Protein AF-A0A1Y2HYE2-F1 (afdb_monomer_lite)

Foldseek 3Di:
DDDDDDDDDDDDDDDDDDDDDDDPPPPPDPDPDQPPLNVLVVVLVVLVVVLVVLVVVLVVLVVLLVVLVVVLVVCVVVVVVVVNVVSVVVNVVSVVVNVVSVVVSVVSVVVSVVSVVVSVVVVVPPDDPPCPVVVVVVVCVVVPPPPPPDDDPPDDDDPDDDDDDDDDPVVVVVVVVVVVVVVVVD

Structure (mmCIF, N/CA/C/O backbone):
data_AF-A0A1Y2HYE2-F1
#
_entry.id   AF-A0A1Y2HYE2-F1
#
loop_
_atom_site.group_PDB
_atom_site.id
_atom_site.type_symbol
_atom_site.label_atom_id
_atom_site.label_alt_id
_atom_site.label_comp_id
_atom_site.label_asym_id
_atom_site.label_entity_id
_atom_site.label_seq_id
_atom_site.pdbx_PDB_ins_code
_atom_site.Cartn_x
_atom_site.Cartn_y
_atom_site.Cartn_z
_atom_site.occupancy
_atom_site.B_iso_or_equiv
_atom_site.auth_seq_id
_atom_site.auth_comp_id
_atom_site.auth_asym_id
_atom_site.auth_atom_id
_atom_site.pdbx_PDB_model_num
ATOM 1 N N . MET A 1 1 ? -29.352 -49.774 -81.588 1.00 37.50 1 MET A N 1
ATOM 2 C CA . MET A 1 1 ? -28.625 -51.063 -81.533 1.00 37.50 1 MET A CA 1
ATOM 3 C C . MET A 1 1 ? -27.131 -50.775 -81.509 1.00 37.50 1 MET A C 1
ATOM 5 O O . MET A 1 1 ? -26.684 -50.190 -82.477 1.00 37.50 1 MET A O 1
ATOM 9 N N . LYS A 1 2 ? -26.446 -51.189 -80.422 1.00 45.75 2 LYS A N 1
ATOM 10 C CA . LYS A 1 2 ? -25.015 -51.576 -80.276 1.00 45.75 2 LYS A CA 1
ATOM 11 C C . LYS A 1 2 ? -23.976 -50.552 -80.803 1.00 45.75 2 LYS A C 1
ATOM 13 O O . LYS A 1 2 ? -23.985 -50.222 -81.972 1.00 45.75 2 LYS A O 1
ATOM 18 N N . PHE A 1 3 ? -23.061 -50.018 -79.992 1.00 37.72 3 PHE A N 1
ATOM 19 C CA . PHE A 1 3 ? -21.908 -50.749 -79.450 1.00 37.72 3 PHE A CA 1
ATOM 20 C C . PHE A 1 3 ? -21.231 -50.005 -78.269 1.00 37.72 3 PHE A C 1
ATOM 22 O O . PHE A 1 3 ? -21.115 -48.788 -78.312 1.00 37.72 3 PHE A O 1
ATOM 29 N N . CYS A 1 4 ? -20.788 -50.812 -77.285 1.00 43.03 4 CYS A N 1
ATOM 30 C CA . CYS A 1 4 ? -19.732 -50.675 -76.246 1.00 43.03 4 CYS A CA 1
ATOM 31 C C . CYS A 1 4 ? -19.645 -49.389 -75.391 1.00 43.03 4 CYS A C 1
ATOM 33 O O . CYS A 1 4 ? -19.488 -48.307 -75.929 1.00 43.03 4 CYS A O 1
ATOM 35 N N . ASN A 1 5 ? -19.763 -49.373 -74.053 1.00 39.75 5 ASN A N 1
ATOM 36 C CA . ASN A 1 5 ? -19.333 -50.245 -72.931 1.00 39.75 5 ASN A CA 1
ATOM 37 C C . ASN A 1 5 ? -17.821 -50.210 -72.583 1.00 39.75 5 ASN A C 1
ATOM 39 O O . ASN A 1 5 ? -16.993 -50.534 -73.426 1.00 39.75 5 ASN A O 1
ATOM 43 N N . ALA A 1 6 ? -17.576 -49.950 -71.285 1.00 50.06 6 ALA A N 1
ATOM 44 C CA . ALA A 1 6 ? -16.408 -50.200 -70.421 1.00 50.06 6 ALA A CA 1
ATOM 45 C C . ALA A 1 6 ? -15.250 -49.173 -70.481 1.00 50.06 6 ALA A C 1
ATOM 47 O O . ALA A 1 6 ? -14.696 -48.942 -71.542 1.00 50.06 6 ALA A O 1
ATOM 48 N N . LYS A 1 7 ? -14.944 -48.395 -69.423 1.00 44.44 7 LYS A N 1
ATOM 49 C CA . LYS A 1 7 ? -14.428 -48.716 -68.060 1.00 44.44 7 LYS A CA 1
ATOM 50 C C . LYS A 1 7 ? -12.903 -48.889 -68.072 1.00 44.44 7 LYS A C 1
ATOM 52 O O . LYS A 1 7 ? -12.446 -49.769 -68.782 1.00 44.44 7 LYS A O 1
ATOM 57 N N . LEU A 1 8 ? -12.199 -48.074 -67.270 1.00 43.50 8 LEU A N 1
ATOM 58 C CA . LEU A 1 8 ? -10.845 -48.222 -66.669 1.00 43.50 8 LEU A CA 1
ATOM 59 C C . LEU A 1 8 ? -10.328 -46.791 -66.396 1.00 43.50 8 LEU A C 1
ATOM 61 O O . LEU A 1 8 ? -10.115 -46.039 -67.336 1.00 43.50 8 LEU A O 1
ATOM 65 N N . TYR A 1 9 ? -10.398 -46.231 -65.186 1.00 44.03 9 TYR A N 1
ATOM 66 C CA . TYR A 1 9 ? -9.662 -46.561 -63.955 1.00 44.03 9 TYR A CA 1
ATOM 67 C C . TYR A 1 9 ? -8.140 -46.593 -64.151 1.00 44.03 9 TYR A C 1
ATOM 69 O O . TYR A 1 9 ? -7.642 -47.423 -64.901 1.00 44.03 9 TYR A O 1
ATOM 77 N N . GLU A 1 10 ? -7.494 -45.653 -63.453 1.00 47.78 10 GLU A N 1
ATOM 78 C CA . GLU A 1 10 ? -6.124 -45.612 -62.921 1.00 47.78 10 GLU A CA 1
ATOM 79 C C . GLU A 1 10 ? -5.003 -46.321 -63.679 1.00 47.78 10 GLU A C 1
ATOM 81 O O . GLU A 1 10 ? -5.024 -47.537 -63.841 1.00 47.78 10 GLU A O 1
ATOM 86 N N . SER A 1 11 ? -3.936 -45.574 -63.985 1.00 45.81 11 SER A N 1
ATOM 87 C CA . SER A 1 11 ? -2.567 -45.768 -63.451 1.00 45.81 11 SER A CA 1
ATOM 88 C C . SER A 1 11 ? -1.526 -45.080 -64.350 1.00 45.81 11 SER A C 1
ATOM 90 O O . SER A 1 11 ? -1.816 -44.795 -65.508 1.00 45.81 11 SER A O 1
ATOM 92 N N . PHE A 1 12 ? -0.329 -44.847 -63.794 1.00 43.44 12 PHE A N 1
ATOM 93 C CA . PHE A 1 12 ? 0.897 -44.248 -64.362 1.00 43.44 12 PHE A CA 1
ATOM 94 C C . PHE A 1 12 ? 1.253 -42.816 -63.917 1.00 43.44 12 PHE A C 1
ATOM 96 O O . PHE A 1 12 ? 1.276 -41.867 -64.694 1.00 43.44 12 PHE A O 1
ATOM 103 N N . ASP A 1 13 ? 1.534 -42.699 -62.615 1.00 47.91 13 ASP A N 1
ATOM 104 C CA . ASP A 1 13 ? 2.827 -42.291 -62.032 1.00 47.91 13 ASP A CA 1
ATOM 105 C C . ASP A 1 13 ? 3.737 -41.318 -62.805 1.00 47.91 13 ASP A C 1
ATOM 107 O O . ASP A 1 13 ? 4.438 -41.699 -63.742 1.00 47.91 13 ASP A O 1
ATOM 111 N N . ALA A 1 14 ? 3.871 -40.103 -62.262 1.00 48.69 14 ALA A N 1
ATOM 112 C CA . ALA A 1 14 ? 5.086 -39.293 -62.364 1.00 48.69 14 ALA A CA 1
ATOM 113 C C . ALA A 1 14 ? 5.238 -38.394 -61.119 1.00 48.69 14 ALA A C 1
ATOM 115 O O . ALA A 1 14 ? 4.802 -37.246 -61.069 1.00 48.69 14 ALA A O 1
ATOM 116 N N . ILE A 1 15 ? 5.852 -38.978 -60.088 1.00 58.22 15 ILE A N 1
ATOM 117 C CA . ILE A 1 15 ? 6.598 -38.297 -59.018 1.00 58.22 15 ILE A CA 1
ATOM 118 C C . ILE A 1 15 ? 7.788 -37.535 -59.656 1.00 58.22 15 ILE A C 1
ATOM 120 O O . ILE A 1 15 ? 8.153 -37.862 -60.781 1.00 58.22 15 ILE A O 1
ATOM 124 N N . TRP A 1 16 ? 8.397 -36.591 -58.913 1.00 42.78 16 TRP A N 1
ATOM 125 C CA . TRP A 1 16 ? 9.557 -35.697 -59.190 1.00 42.78 16 TRP A CA 1
ATOM 126 C C . TRP A 1 16 ? 9.125 -34.220 -59.343 1.00 42.78 16 TRP A C 1
ATOM 128 O O . TRP A 1 16 ? 8.853 -33.744 -60.435 1.00 42.78 16 TRP A O 1
ATOM 138 N N . ILE A 1 17 ? 8.810 -33.493 -58.263 1.00 61.66 17 ILE A N 1
ATOM 139 C CA . ILE A 1 17 ? 9.736 -32.796 -57.337 1.00 61.66 17 ILE A CA 1
ATOM 140 C C . ILE A 1 17 ? 10.659 -31.792 -58.051 1.00 61.66 17 ILE A C 1
ATOM 142 O O . ILE A 1 17 ? 11.611 -32.190 -58.715 1.00 61.66 17 ILE A O 1
ATOM 146 N N . THR A 1 18 ? 10.378 -30.495 -57.852 1.00 52.22 18 THR A N 1
ATOM 147 C CA . THR A 1 18 ? 11.260 -29.366 -57.436 1.00 52.22 18 THR A CA 1
ATOM 148 C C . THR A 1 18 ? 10.584 -28.015 -57.822 1.00 52.22 18 THR A C 1
ATOM 150 O O . THR A 1 18 ? 9.539 -28.035 -58.467 1.00 52.22 18 THR A O 1
ATOM 153 N N . PRO A 1 19 ? 11.056 -26.833 -57.374 1.00 53.03 19 PRO A N 1
ATOM 154 C CA . PRO A 1 19 ? 10.828 -26.292 -56.032 1.00 53.03 19 PRO A CA 1
ATOM 155 C C . PRO A 1 19 ? 10.453 -24.780 -56.060 1.00 53.03 19 PRO A C 1
ATOM 157 O O . PRO A 1 19 ? 10.515 -24.126 -57.092 1.00 53.03 19 PRO A O 1
ATOM 160 N N . LEU A 1 20 ? 10.217 -24.200 -54.878 1.00 45.44 20 LEU A N 1
ATOM 161 C CA . LEU A 1 20 ? 10.545 -22.798 -54.552 1.00 45.44 20 LEU A CA 1
ATOM 162 C C . LEU A 1 20 ? 9.591 -21.659 -55.002 1.00 45.44 20 LEU A C 1
ATOM 164 O O . LEU A 1 20 ? 9.058 -21.631 -56.103 1.00 45.44 20 LEU A O 1
ATOM 168 N N . ILE A 1 21 ? 9.549 -20.640 -54.125 1.00 53.16 21 ILE A N 1
ATOM 169 C CA . ILE A 1 21 ? 9.005 -19.269 -54.249 1.00 53.16 21 ILE A CA 1
ATOM 170 C C . ILE A 1 21 ? 7.568 -19.136 -53.699 1.00 53.16 21 ILE A C 1
ATOM 172 O O . ILE A 1 21 ? 6.579 -19.147 -54.418 1.00 53.16 21 ILE A O 1
ATOM 176 N N . ILE A 1 22 ? 7.386 -19.192 -52.374 1.00 51.25 22 ILE A N 1
ATOM 177 C CA . ILE A 1 22 ? 7.490 -18.048 -51.438 1.00 51.25 22 ILE A CA 1
ATOM 178 C C . ILE A 1 22 ? 6.596 -16.874 -51.874 1.00 51.25 22 ILE A C 1
ATOM 180 O O . ILE A 1 22 ? 7.047 -15.928 -52.509 1.00 51.25 22 ILE A O 1
ATOM 184 N N . SER A 1 23 ? 5.330 -16.899 -51.454 1.00 44.56 23 SER A N 1
ATOM 185 C CA . SER A 1 23 ? 4.514 -15.688 -51.321 1.00 44.56 23 SER A CA 1
ATOM 186 C C . SER A 1 23 ? 3.930 -15.640 -49.908 1.00 44.56 23 SER A C 1
ATOM 188 O O . SER A 1 23 ? 2.749 -15.857 -49.670 1.00 44.56 23 SER A O 1
ATOM 190 N N . SER A 1 24 ? 4.821 -15.430 -48.937 1.00 47.59 24 SER A N 1
ATOM 191 C CA . SER A 1 24 ? 4.484 -15.129 -47.543 1.00 47.59 24 SER A CA 1
ATOM 192 C C . SER A 1 24 ? 5.015 -13.735 -47.208 1.00 47.59 24 SER A C 1
ATOM 194 O O . SER A 1 24 ? 5.919 -13.573 -46.395 1.00 47.59 24 SER A O 1
ATOM 196 N N . ALA A 1 25 ? 4.473 -12.712 -47.869 1.00 51.09 25 ALA A N 1
ATOM 197 C CA . ALA A 1 25 ? 4.807 -11.314 -47.585 1.00 51.09 25 ALA A CA 1
ATOM 198 C C . ALA A 1 25 ? 4.007 -10.722 -46.402 1.00 51.09 25 ALA A C 1
ATOM 200 O O . ALA A 1 25 ? 4.275 -9.604 -45.985 1.00 51.09 25 ALA A O 1
ATOM 201 N N . ALA A 1 26 ? 3.053 -11.463 -45.820 1.00 47.62 26 ALA A N 1
ATOM 202 C CA . ALA A 1 26 ? 2.238 -10.998 -44.688 1.00 47.62 26 ALA A CA 1
ATOM 203 C C . ALA A 1 26 ? 2.765 -11.428 -43.301 1.00 47.62 26 ALA A C 1
ATOM 205 O O . ALA A 1 26 ? 2.148 -11.115 -42.288 1.00 47.62 26 ALA A O 1
ATOM 206 N N . ALA A 1 27 ? 3.902 -12.130 -43.239 1.00 49.53 27 ALA A N 1
ATOM 207 C CA . ALA A 1 27 ? 4.509 -12.600 -41.988 1.00 49.53 27 ALA A CA 1
ATOM 208 C C . ALA A 1 27 ? 5.816 -11.869 -41.629 1.00 49.53 27 ALA A C 1
ATOM 210 O O . ALA A 1 27 ? 6.573 -12.334 -40.784 1.00 49.53 27 ALA A O 1
ATOM 211 N N . MET A 1 28 ? 6.090 -10.721 -42.254 1.00 50.44 28 MET A N 1
ATOM 212 C CA . MET A 1 28 ? 7.256 -9.888 -41.948 1.00 50.44 28 MET A CA 1
ATOM 213 C C . MET A 1 28 ? 6.818 -8.561 -41.321 1.00 50.44 28 MET A C 1
ATOM 215 O O . MET A 1 28 ? 6.994 -7.519 -41.936 1.00 50.44 28 MET A O 1
ATOM 219 N N . ASN A 1 29 ? 6.204 -8.601 -40.127 1.00 56.50 29 ASN A N 1
ATOM 220 C CA . ASN A 1 29 ? 6.311 -7.487 -39.163 1.00 56.50 29 ASN A CA 1
ATOM 221 C C . ASN A 1 29 ? 5.858 -7.783 -37.711 1.00 56.50 29 ASN A C 1
ATOM 223 O O . ASN A 1 29 ? 5.470 -6.867 -36.994 1.00 56.50 29 ASN A O 1
ATOM 227 N N . ILE A 1 30 ? 5.890 -9.038 -37.245 1.00 51.44 30 ILE A N 1
ATOM 228 C CA . ILE A 1 30 ? 5.462 -9.405 -35.870 1.00 51.44 30 ILE A CA 1
ATOM 229 C C . ILE A 1 30 ? 6.661 -9.704 -34.944 1.00 51.44 30 ILE A C 1
ATOM 231 O O . ILE A 1 30 ? 6.497 -9.950 -33.755 1.00 51.44 30 ILE A O 1
ATOM 235 N N . PHE A 1 31 ? 7.892 -9.625 -35.456 1.00 57.88 31 PHE A N 1
ATOM 236 C CA . PHE A 1 31 ? 9.109 -9.943 -34.704 1.00 57.88 31 PHE A CA 1
ATOM 237 C C . PHE A 1 31 ? 10.088 -8.761 -34.678 1.00 57.88 31 PHE A C 1
ATOM 239 O O . PHE A 1 31 ? 11.229 -8.862 -35.111 1.00 57.88 31 PHE A O 1
ATOM 246 N N . ARG A 1 32 ? 9.640 -7.611 -34.167 1.00 55.34 32 ARG A N 1
ATOM 247 C CA . ARG A 1 32 ? 10.557 -6.706 -33.463 1.00 55.34 32 ARG A CA 1
ATOM 248 C C . ARG A 1 32 ? 10.507 -7.133 -32.002 1.00 55.34 32 ARG A C 1
ATOM 250 O O . ARG A 1 32 ? 9.478 -6.960 -31.358 1.00 55.34 32 ARG A O 1
ATOM 257 N N . LYS A 1 33 ? 11.569 -7.773 -31.507 1.00 56.47 33 LYS A N 1
ATOM 258 C CA . LYS A 1 33 ? 11.749 -7.999 -30.065 1.00 56.47 33 LYS A CA 1
ATOM 259 C C . LYS A 1 33 ? 11.706 -6.612 -29.411 1.00 56.47 33 LYS A C 1
ATOM 261 O O . LYS A 1 33 ? 12.374 -5.716 -29.925 1.00 56.47 33 LYS A O 1
ATOM 266 N N . GLU A 1 34 ? 10.889 -6.419 -28.368 1.00 56.22 34 GLU A N 1
ATOM 267 C CA . GLU A 1 34 ? 10.908 -5.170 -27.587 1.00 56.22 34 GLU A CA 1
ATOM 268 C C . GLU A 1 34 ? 12.378 -4.874 -27.265 1.00 56.22 34 GLU A C 1
ATOM 270 O O . GLU A 1 34 ? 13.081 -5.736 -26.728 1.00 56.22 34 GLU A O 1
ATOM 275 N N . SER A 1 35 ? 12.872 -3.712 -27.698 1.00 72.19 35 SER A N 1
ATOM 276 C CA . SER A 1 35 ? 14.275 -3.368 -27.468 1.00 72.19 35 SER A CA 1
ATOM 277 C C . SER A 1 35 ? 14.533 -3.332 -25.955 1.00 72.19 35 SER A C 1
ATOM 279 O O . SER A 1 35 ? 13.626 -2.967 -25.201 1.00 72.19 35 SER A O 1
ATOM 281 N N . PRO A 1 36 ? 15.743 -3.658 -25.471 1.00 72.50 36 PRO A N 1
ATOM 282 C CA . PRO A 1 36 ? 16.069 -3.532 -24.048 1.00 72.50 36 PRO A CA 1
ATOM 283 C C . PRO A 1 36 ? 15.753 -2.133 -23.484 1.00 72.50 36 PRO A C 1
ATOM 285 O O . PRO A 1 36 ? 15.319 -1.984 -22.348 1.00 72.50 36 PRO A O 1
ATOM 288 N N . LYS A 1 37 ? 15.866 -1.092 -24.315 1.00 71.88 37 LYS A N 1
ATOM 289 C CA . LYS A 1 37 ? 15.494 0.287 -23.963 1.00 71.88 37 LYS A CA 1
ATOM 290 C C . LYS A 1 37 ? 13.972 0.467 -23.814 1.00 71.88 37 LYS A C 1
ATOM 292 O O . LYS A 1 37 ? 13.494 1.242 -22.985 1.00 71.88 37 LYS A O 1
ATOM 297 N N . GLU A 1 38 ? 13.177 -0.256 -24.595 1.00 80.81 38 GLU A N 1
ATOM 298 C CA . GLU A 1 38 ? 11.715 -0.220 -24.540 1.00 80.81 38 GLU A CA 1
ATOM 299 C C . GLU A 1 38 ? 11.151 -1.004 -23.348 1.00 80.81 38 GLU A C 1
ATOM 301 O O . GLU A 1 38 ? 10.168 -0.560 -22.747 1.00 80.81 38 GLU A O 1
ATOM 306 N N . THR A 1 39 ? 11.794 -2.107 -22.945 1.00 80.88 39 THR A N 1
ATOM 307 C CA . THR A 1 39 ? 11.415 -2.858 -21.737 1.00 80.88 39 THR A CA 1
ATOM 308 C C . THR A 1 39 ? 11.647 -2.029 -20.477 1.00 80.88 39 THR A C 1
ATOM 310 O O . THR A 1 39 ? 10.756 -1.969 -19.630 1.00 80.88 39 THR A O 1
ATOM 313 N N . ILE A 1 40 ? 12.761 -1.298 -20.397 1.00 80.69 40 ILE A N 1
ATOM 314 C CA . ILE A 1 40 ? 13.060 -0.396 -19.278 1.00 80.69 40 ILE A CA 1
ATOM 315 C C . ILE A 1 40 ? 12.039 0.756 -19.212 1.00 80.69 40 ILE A C 1
ATOM 317 O O . ILE A 1 40 ? 11.438 1.009 -18.169 1.00 80.69 40 ILE A O 1
ATOM 321 N N . ARG A 1 41 ? 11.704 1.390 -20.345 1.00 84.69 41 ARG A N 1
ATOM 322 C CA . ARG A 1 41 ? 10.641 2.420 -20.395 1.00 84.69 41 ARG A CA 1
ATOM 323 C C . ARG A 1 41 ? 9.251 1.870 -20.054 1.00 84.69 41 ARG A C 1
ATOM 325 O O . ARG A 1 41 ? 8.395 2.581 -19.522 1.00 84.69 41 ARG A O 1
ATOM 332 N N . LYS A 1 42 ? 8.975 0.603 -20.375 1.00 87.56 42 LYS A N 1
ATOM 333 C CA . LYS A 1 42 ? 7.739 -0.094 -19.982 1.00 87.56 42 LYS A CA 1
ATOM 334 C C . LYS A 1 42 ? 7.720 -0.384 -18.480 1.00 87.56 42 LYS A C 1
ATOM 336 O O . LYS A 1 42 ? 6.677 -0.190 -17.855 1.00 87.56 42 LYS A O 1
ATOM 341 N N . GLN A 1 43 ? 8.857 -0.756 -17.895 1.00 84.44 43 GLN A N 1
ATOM 342 C CA . GLN A 1 43 ? 9.019 -0.926 -16.450 1.00 84.44 43 GLN A CA 1
ATOM 343 C C . GLN A 1 43 ? 8.815 0.399 -15.710 1.00 84.44 43 GLN A C 1
ATOM 345 O O . GLN A 1 43 ? 7.999 0.434 -14.798 1.00 84.44 43 GLN A O 1
ATOM 350 N N . GLN A 1 44 ? 9.399 1.506 -16.176 1.00 87.69 44 GLN A N 1
ATOM 351 C CA . GLN A 1 44 ? 9.192 2.841 -15.597 1.00 87.69 44 GLN A CA 1
ATOM 352 C C . GLN A 1 44 ? 7.710 3.261 -15.609 1.00 87.69 44 GLN A C 1
ATOM 354 O O . GLN A 1 44 ? 7.166 3.721 -14.607 1.00 87.69 44 GLN A O 1
ATOM 359 N N . ARG A 1 45 ? 7.002 3.044 -16.727 1.00 90.75 45 ARG A N 1
ATOM 360 C CA . ARG A 1 45 ? 5.548 3.290 -16.803 1.00 90.75 45 ARG A CA 1
ATOM 361 C C . ARG A 1 45 ? 4.753 2.420 -15.833 1.00 90.75 45 ARG A C 1
ATOM 363 O O . ARG A 1 45 ? 3.755 2.882 -15.283 1.00 90.75 45 ARG A O 1
ATOM 370 N N . THR A 1 46 ? 5.188 1.177 -15.640 1.00 90.94 46 THR A N 1
ATOM 371 C CA . THR A 1 46 ? 4.560 0.246 -14.697 1.00 90.94 46 THR A CA 1
ATOM 372 C C . THR A 1 46 ? 4.811 0.689 -13.257 1.00 90.94 46 THR A C 1
ATOM 374 O O . THR A 1 46 ? 3.861 0.718 -12.484 1.00 90.94 46 THR A O 1
ATOM 377 N N . LEU A 1 47 ? 6.029 1.129 -12.920 1.00 89.06 47 LEU A N 1
ATOM 378 C CA . LEU A 1 47 ? 6.379 1.656 -11.597 1.00 89.06 47 LEU A CA 1
ATOM 379 C C . LEU A 1 47 ? 5.562 2.906 -11.253 1.00 89.06 47 LEU A C 1
ATOM 381 O O . LEU A 1 47 ? 4.902 2.914 -10.223 1.00 89.06 47 LEU A O 1
ATOM 385 N N . ARG A 1 48 ? 5.462 3.883 -12.162 1.00 90.31 48 ARG A N 1
ATOM 386 C CA . ARG A 1 48 ? 4.616 5.083 -11.977 1.00 90.31 48 ARG A CA 1
ATOM 387 C C . ARG A 1 48 ? 3.117 4.792 -11.920 1.00 90.31 48 ARG A C 1
ATOM 389 O O . ARG A 1 48 ? 2.320 5.586 -11.420 1.00 90.31 48 ARG A O 1
ATOM 396 N N . SER A 1 49 ? 2.666 3.704 -12.546 1.00 93.81 49 SER A N 1
ATOM 397 C CA . SER A 1 49 ? 1.283 3.251 -12.366 1.00 93.81 49 SER A CA 1
ATOM 398 C C . SER A 1 49 ? 1.104 2.656 -10.977 1.00 93.81 49 SER A C 1
ATOM 400 O O . SER A 1 49 ? 0.179 3.056 -10.280 1.00 93.81 49 SER A O 1
ATOM 402 N N . ALA A 1 50 ? 2.011 1.762 -10.582 1.00 91.44 50 ALA A N 1
ATOM 403 C CA . ALA A 1 50 ? 1.992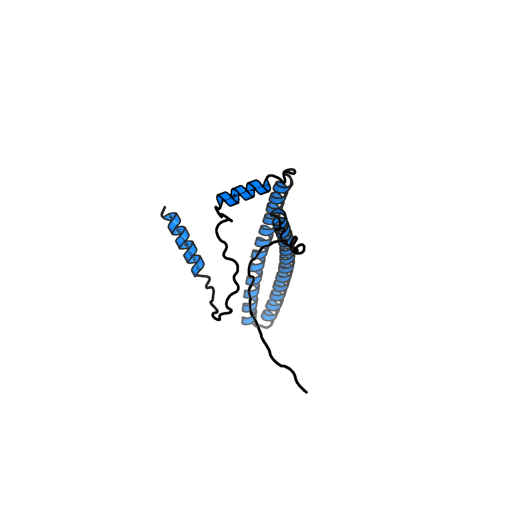 1.095 -9.292 1.00 91.44 50 ALA A CA 1
ATOM 404 C C . ALA A 1 50 ? 2.086 2.095 -8.132 1.00 91.44 50 ALA A C 1
ATOM 406 O O . ALA A 1 50 ? 1.311 1.973 -7.198 1.00 91.44 50 ALA A O 1
ATOM 407 N N . GLU A 1 51 ? 2.927 3.125 -8.220 1.00 90.94 51 GLU A N 1
ATOM 408 C CA . GLU A 1 51 ? 3.014 4.214 -7.235 1.00 90.94 51 GLU A CA 1
ATOM 409 C C . GLU A 1 51 ? 1.657 4.907 -7.024 1.00 90.94 51 GLU A C 1
ATOM 411 O O . GLU A 1 51 ? 1.169 5.024 -5.905 1.00 90.94 51 GLU A O 1
ATOM 416 N N . ARG A 1 52 ? 0.954 5.262 -8.107 1.00 93.94 52 ARG A N 1
ATOM 417 C CA . ARG A 1 52 ? -0.390 5.859 -8.005 1.00 93.94 52 ARG A CA 1
ATOM 418 C C . ARG A 1 52 ? -1.431 4.898 -7.445 1.00 93.94 52 ARG A C 1
ATOM 420 O O . ARG A 1 52 ? -2.432 5.342 -6.880 1.00 93.94 52 ARG A O 1
ATOM 427 N N . ASP A 1 53 ? -1.253 3.602 -7.662 1.00 94.38 53 ASP A N 1
ATOM 428 C CA . ASP A 1 53 ? -2.107 2.586 -7.060 1.00 94.38 53 ASP A CA 1
ATOM 429 C C . ASP A 1 53 ? -1.798 2.458 -5.554 1.00 94.38 53 ASP A C 1
ATOM 431 O O . ASP A 1 53 ? -2.736 2.438 -4.757 1.00 94.38 53 ASP A O 1
ATOM 435 N N . LEU A 1 54 ? -0.524 2.540 -5.147 1.00 92.44 54 LEU A N 1
ATOM 436 C CA . LEU A 1 54 ? -0.113 2.618 -3.740 1.00 92.44 54 LEU A CA 1
ATOM 437 C C . LEU A 1 54 ? -0.677 3.858 -3.034 1.00 92.44 54 LEU A C 1
ATOM 439 O O . LEU A 1 54 ? -1.199 3.737 -1.926 1.00 92.44 54 LEU A O 1
ATOM 443 N N . ASP A 1 55 ? -0.670 5.026 -3.680 1.00 92.50 55 ASP A N 1
ATOM 444 C CA . ASP A 1 55 ? -1.284 6.246 -3.139 1.00 92.50 55 ASP A CA 1
ATOM 445 C C . ASP A 1 55 ? -2.780 6.054 -2.855 1.00 92.50 55 ASP A C 1
ATOM 447 O O . ASP A 1 55 ? -3.310 6.462 -1.813 1.00 92.50 55 ASP A O 1
ATOM 451 N N . ARG A 1 56 ? -3.498 5.409 -3.785 1.00 95.62 56 ARG A N 1
ATOM 452 C CA . ARG A 1 56 ? -4.926 5.107 -3.611 1.00 95.62 56 ARG A CA 1
ATOM 453 C C . ARG A 1 56 ? -5.140 4.125 -2.470 1.00 95.62 56 ARG A C 1
ATOM 455 O O . ARG A 1 56 ? -6.107 4.291 -1.722 1.00 95.62 56 ARG A O 1
ATOM 462 N N . ASP A 1 57 ? -4.285 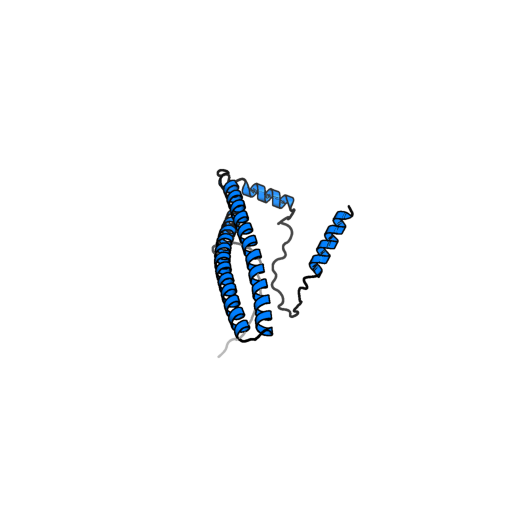3.120 -2.348 1.00 95.06 57 ASP A N 1
ATOM 463 C CA . ASP A 1 57 ? -4.377 2.102 -1.306 1.00 95.06 57 ASP A CA 1
ATOM 464 C C . ASP A 1 57 ? -4.060 2.684 0.076 1.00 95.06 57 ASP A C 1
ATOM 466 O O . ASP A 1 57 ? -4.803 2.425 1.024 1.00 95.06 57 ASP A O 1
ATOM 470 N N . SER A 1 58 ? -3.078 3.584 0.188 1.00 94.00 58 SER A N 1
ATOM 471 C CA . SER A 1 58 ? -2.795 4.341 1.416 1.00 94.00 58 SER A CA 1
ATOM 472 C C . SER A 1 58 ? -4.021 5.137 1.879 1.00 94.00 58 SER A C 1
ATOM 474 O O . SER A 1 58 ? -4.463 5.027 3.028 1.00 94.00 58 SER A O 1
ATOM 476 N N . VAL A 1 59 ? -4.679 5.858 0.963 1.00 95.69 59 VAL A N 1
ATOM 477 C CA . VAL A 1 59 ? -5.920 6.588 1.274 1.00 95.69 59 VAL A CA 1
ATOM 478 C C . VAL A 1 59 ? -7.058 5.639 1.674 1.00 95.69 59 VAL A C 1
ATOM 480 O O . VAL A 1 59 ? -7.867 5.973 2.548 1.00 95.69 59 VAL A O 1
ATOM 483 N N . GLN A 1 60 ? -7.157 4.459 1.058 1.00 95.81 60 GLN A N 1
ATOM 484 C CA . GLN A 1 60 ? -8.155 3.452 1.425 1.00 95.81 60 GLN A CA 1
ATOM 485 C C . GLN A 1 60 ? -7.903 2.882 2.825 1.00 95.81 60 GLN A C 1
ATOM 487 O O . GLN A 1 60 ? -8.845 2.815 3.619 1.00 95.81 60 GLN A O 1
ATOM 492 N N . LEU A 1 61 ? -6.658 2.541 3.160 1.00 95.62 61 LEU A N 1
ATOM 493 C CA . LEU A 1 61 ? -6.274 2.036 4.479 1.00 95.62 61 LEU A CA 1
ATOM 494 C C . LEU A 1 61 ? -6.531 3.075 5.571 1.00 95.62 61 LEU A C 1
ATOM 496 O O . LEU A 1 61 ? -7.145 2.748 6.583 1.00 95.62 61 LEU A O 1
ATOM 500 N N . GLN A 1 62 ? -6.215 4.350 5.329 1.00 94.69 62 GLN A N 1
ATOM 501 C CA . GLN A 1 62 ? -6.538 5.439 6.259 1.00 94.69 62 GLN A CA 1
ATOM 502 C C . GLN A 1 62 ? -8.047 5.577 6.518 1.00 94.69 62 GLN A C 1
ATOM 504 O O . GLN A 1 62 ? -8.481 5.915 7.624 1.00 94.69 62 GLN A O 1
ATOM 509 N N . ARG A 1 63 ? -8.889 5.343 5.503 1.00 96.38 63 ARG A N 1
ATOM 510 C CA . ARG A 1 63 ? -10.352 5.344 5.675 1.00 96.38 63 ARG A CA 1
ATOM 511 C C . ARG A 1 63 ? -10.813 4.142 6.493 1.00 96.38 63 ARG A C 1
ATOM 513 O O . ARG A 1 63 ? -11.675 4.309 7.354 1.00 96.38 63 ARG A O 1
ATOM 520 N N . GLN A 1 64 ? -10.247 2.962 6.242 1.00 95.06 64 GLN A N 1
ATOM 521 C CA . GLN A 1 64 ? -10.540 1.751 7.012 1.00 95.06 64 GLN A CA 1
ATOM 522 C C . GLN A 1 64 ? -10.115 1.900 8.474 1.00 95.06 64 GLN A C 1
ATOM 524 O O . GLN A 1 64 ? -10.893 1.559 9.359 1.00 95.06 64 GLN A O 1
ATOM 529 N N . GLU A 1 65 ? -8.943 2.479 8.736 1.00 94.88 65 GLU A N 1
ATOM 530 C CA . GLU A 1 65 ? -8.456 2.776 10.084 1.00 94.88 65 GLU A CA 1
ATOM 531 C C . GLU A 1 65 ? -9.452 3.667 10.840 1.00 94.88 65 GLU A C 1
ATOM 533 O O . GLU A 1 65 ? -9.951 3.295 11.905 1.00 94.88 65 GLU A O 1
ATOM 538 N N . LYS A 1 66 ? -9.848 4.797 10.237 1.00 96.44 66 LYS A N 1
ATOM 539 C CA . LYS A 1 66 ? -10.847 5.714 10.814 1.00 96.44 66 LYS A CA 1
ATOM 540 C C . LYS A 1 66 ? -12.199 5.038 11.038 1.00 96.44 66 LYS A C 1
ATOM 542 O O . LYS A 1 66 ? -12.856 5.291 12.047 1.00 96.44 66 LYS A O 1
ATOM 547 N N . GLN A 1 67 ? -12.630 4.182 10.115 1.00 95.88 67 GLN A N 1
ATOM 548 C CA . GLN A 1 67 ? -13.879 3.438 10.252 1.00 95.88 67 GLN A CA 1
ATOM 549 C C . GLN A 1 67 ? -13.810 2.447 11.423 1.00 95.88 67 GLN A C 1
ATOM 551 O O . GLN A 1 67 ? -14.712 2.428 12.264 1.00 95.88 67 GLN A O 1
ATOM 556 N N . LEU A 1 68 ? -12.719 1.685 11.527 1.00 96.56 68 LEU A N 1
ATOM 557 C CA . LEU A 1 68 ? -12.477 0.748 12.622 1.00 96.56 68 LEU A CA 1
ATOM 558 C C . LEU A 1 68 ? -12.424 1.468 13.969 1.00 96.56 68 LEU A C 1
ATOM 560 O O . LEU A 1 68 ? -13.030 0.994 14.928 1.00 96.56 68 LEU A O 1
ATOM 564 N N . GLU A 1 69 ? -11.795 2.642 14.056 1.00 95.44 69 GLU A N 1
ATOM 565 C CA . GLU A 1 69 ? -11.827 3.447 15.279 1.00 95.44 69 GLU A CA 1
ATOM 566 C C . GLU A 1 69 ? -13.253 3.811 15.709 1.00 95.44 69 GLU A C 1
ATOM 568 O O . GLU A 1 69 ? -13.594 3.728 16.895 1.00 95.44 69 GLU A O 1
ATOM 573 N N . LEU A 1 70 ? -14.089 4.254 14.764 1.00 96.69 70 LEU A N 1
ATOM 574 C CA . LEU A 1 70 ? -15.478 4.610 15.048 1.00 96.69 70 LEU A CA 1
ATOM 575 C C . LEU A 1 70 ? -16.268 3.390 15.517 1.00 96.69 70 LEU A C 1
ATOM 577 O O . LEU A 1 70 ? -17.044 3.493 16.469 1.00 96.69 70 LEU A O 1
ATOM 581 N N . ASP A 1 71 ? -16.059 2.240 14.890 1.00 95.56 71 ASP A N 1
ATOM 582 C CA . ASP A 1 71 ? -16.782 1.015 15.213 1.00 95.56 71 ASP A CA 1
ATOM 583 C C . ASP A 1 71 ? -16.313 0.401 16.542 1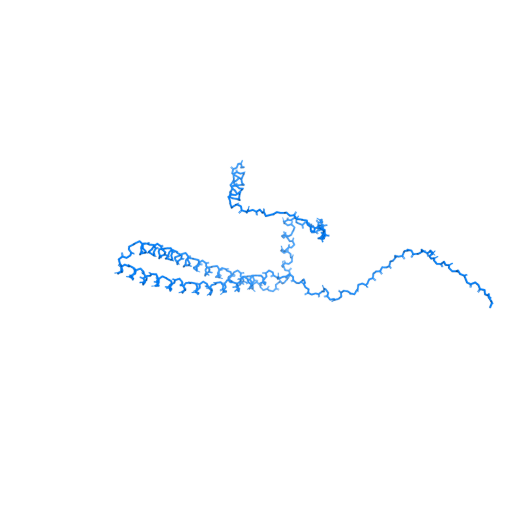.00 95.56 71 ASP A C 1
ATOM 585 O O . ASP A 1 71 ? -17.152 -0.036 17.332 1.00 95.56 71 ASP A O 1
ATOM 589 N N . ILE A 1 72 ? -15.024 0.506 16.888 1.00 96.62 72 ILE A N 1
ATOM 590 C CA . ILE A 1 72 ? -14.509 0.189 18.232 1.00 96.62 72 ILE A CA 1
ATOM 591 C C . ILE A 1 72 ? -15.164 1.097 19.277 1.00 96.62 72 ILE A C 1
ATOM 593 O O . ILE A 1 72 ? -15.658 0.607 20.295 1.00 96.62 72 ILE A O 1
ATOM 597 N N . LYS A 1 73 ? -15.228 2.414 19.028 1.00 95.75 73 LYS A N 1
ATOM 598 C CA . LYS A 1 73 ? -15.869 3.378 19.941 1.00 95.75 73 LYS A CA 1
ATOM 599 C C . LYS A 1 73 ? -17.360 3.063 20.134 1.00 95.75 73 LYS A C 1
ATOM 601 O O . LYS A 1 73 ? -17.861 3.182 21.253 1.00 95.75 73 LYS A O 1
ATOM 606 N N . LYS A 1 74 ? -18.077 2.644 19.085 1.00 96.38 74 LYS A N 1
ATOM 607 C CA . LYS A 1 74 ? -19.489 2.221 19.171 1.00 96.38 74 LYS A CA 1
ATOM 608 C C . LYS A 1 74 ? -19.649 0.907 19.942 1.00 96.38 74 LYS A C 1
ATOM 610 O O . LYS A 1 74 ? -20.462 0.854 20.863 1.00 96.38 74 LYS A O 1
ATOM 615 N N . ALA A 1 75 ? -18.863 -0.120 19.618 1.00 95.19 75 ALA A N 1
ATOM 616 C CA . ALA A 1 75 ? -18.914 -1.427 20.278 1.00 95.19 75 ALA A CA 1
ATOM 617 C C . ALA A 1 75 ? -18.554 -1.331 21.771 1.00 95.19 75 ALA A C 1
ATOM 619 O O . ALA A 1 75 ? -19.204 -1.958 22.610 1.00 95.19 75 ALA A O 1
ATOM 620 N N . ALA A 1 76 ? -17.581 -0.480 22.117 1.00 94.69 76 ALA A N 1
ATOM 621 C CA . ALA A 1 76 ? -17.215 -0.189 23.499 1.00 94.69 76 ALA A CA 1
ATOM 622 C C . ALA A 1 76 ? -18.366 0.477 24.271 1.00 94.69 76 ALA A C 1
ATOM 624 O O . ALA A 1 76 ? -18.689 0.043 25.375 1.00 94.69 76 ALA A O 1
ATOM 625 N N . LYS A 1 77 ? -19.037 1.477 23.679 1.00 95.38 77 LYS A N 1
ATOM 626 C CA . LYS A 1 77 ? -20.220 2.122 24.283 1.00 95.38 77 LYS A CA 1
ATOM 627 C C . LYS A 1 77 ? -21.397 1.157 24.455 1.00 95.38 77 LYS A C 1
ATOM 629 O O . LYS A 1 77 ? -22.145 1.288 25.415 1.00 95.38 77 LYS A O 1
ATOM 634 N N . ALA A 1 78 ? -21.546 0.187 23.554 1.00 95.06 78 ALA A N 1
ATOM 635 C CA . ALA A 1 78 ? -22.566 -0.858 23.638 1.00 95.06 78 ALA A CA 1
ATOM 636 C C . ALA A 1 78 ? -22.223 -1.986 24.635 1.00 95.06 78 ALA A C 1
ATOM 638 O O . ALA A 1 78 ? -23.009 -2.919 24.783 1.00 95.06 78 ALA A O 1
ATOM 639 N N . GLY A 1 79 ? -21.056 -1.945 25.295 1.00 93.06 79 GLY A N 1
ATOM 640 C CA . GLY A 1 79 ? -20.622 -2.979 26.241 1.00 93.06 79 GLY A CA 1
ATOM 641 C C . GLY A 1 79 ? -20.204 -4.303 25.589 1.00 93.06 79 GLY A C 1
ATOM 642 O O . GLY A 1 79 ? -20.004 -5.298 26.284 1.00 93.06 79 GLY A O 1
ATOM 643 N N . GLN A 1 80 ? -20.038 -4.338 24.263 1.00 94.94 80 GLN A N 1
ATOM 644 C CA . GLN A 1 80 ? -19.662 -5.537 23.510 1.00 94.94 80 GLN A CA 1
ATOM 645 C C . GLN A 1 80 ? -18.139 -5.723 23.514 1.00 94.94 80 GLN A C 1
ATOM 647 O O . GLN A 1 80 ? -17.444 -5.489 22.524 1.00 94.94 80 GLN A O 1
ATOM 652 N N . THR A 1 81 ? -17.599 -6.149 24.657 1.00 92.00 81 THR A N 1
ATOM 653 C CA . THR A 1 81 ? -16.148 -6.256 24.898 1.00 92.00 81 THR A CA 1
ATOM 654 C C . THR A 1 81 ? -15.444 -7.255 23.973 1.00 92.00 81 THR A C 1
ATOM 656 O O . THR A 1 81 ? -14.330 -6.993 23.519 1.00 92.00 81 THR A O 1
ATOM 659 N N . ALA A 1 82 ? -16.094 -8.374 23.638 1.00 94.62 82 ALA A N 1
ATOM 660 C CA . ALA A 1 82 ? -15.547 -9.370 22.716 1.00 94.62 82 ALA A CA 1
ATOM 661 C C . ALA A 1 82 ? -15.405 -8.818 21.286 1.00 94.62 82 ALA A C 1
ATOM 663 O O . ALA A 1 82 ? -14.358 -8.988 20.659 1.00 94.62 82 ALA A O 1
ATOM 664 N N . GLN A 1 83 ? -16.425 -8.103 20.797 1.00 94.00 83 GLN A N 1
ATOM 665 C CA . GLN A 1 83 ? -16.411 -7.490 19.468 1.00 94.00 83 GLN A CA 1
ATOM 666 C C . GLN A 1 83 ? -15.385 -6.353 19.393 1.00 94.00 83 GLN A C 1
ATOM 668 O O . GLN A 1 83 ? -14.583 -6.312 18.462 1.00 94.00 83 GLN A O 1
ATOM 673 N N . ALA A 1 84 ? -15.338 -5.482 20.406 1.00 94.38 84 ALA A N 1
ATOM 674 C CA . ALA A 1 84 ? -14.355 -4.402 20.478 1.00 94.38 84 ALA A CA 1
ATOM 675 C C . ALA A 1 84 ? -12.910 -4.935 20.450 1.00 94.38 84 ALA A C 1
ATOM 677 O O . ALA A 1 84 ? -12.057 -4.374 19.767 1.00 94.38 84 ALA A O 1
ATOM 678 N N . LYS A 1 85 ? -12.639 -6.061 21.127 1.00 94.88 85 LYS A N 1
ATOM 679 C CA . LYS A 1 85 ? -11.320 -6.712 21.111 1.00 94.88 85 LYS A CA 1
ATOM 680 C C . LYS A 1 85 ? -10.961 -7.290 19.739 1.00 94.88 85 LYS A C 1
ATOM 682 O O . LYS A 1 85 ? -9.794 -7.248 19.360 1.00 94.88 85 LYS A O 1
ATOM 687 N N . ALA A 1 86 ? -11.929 -7.836 19.003 1.00 95.50 86 ALA A N 1
ATOM 688 C CA . ALA A 1 86 ? -11.702 -8.334 17.647 1.00 95.50 86 ALA A CA 1
ATOM 689 C C . ALA A 1 86 ? -11.379 -7.187 16.673 1.00 95.50 86 ALA A C 1
ATOM 691 O O . ALA A 1 86 ? -10.379 -7.258 15.962 1.00 95.50 86 ALA A O 1
ATOM 692 N N . LEU A 1 87 ? -12.159 -6.102 16.714 1.00 94.94 87 LEU A N 1
ATOM 693 C CA . LEU A 1 87 ? -11.936 -4.909 15.890 1.00 94.94 87 LEU A CA 1
ATOM 694 C C . LEU A 1 87 ? -10.602 -4.217 16.221 1.00 94.94 87 LEU A C 1
ATOM 696 O O . LEU A 1 87 ? -9.886 -3.791 15.322 1.00 94.94 87 LEU A O 1
ATOM 700 N N . ALA A 1 88 ? -10.206 -4.173 17.497 1.00 94.81 88 ALA A N 1
ATOM 701 C CA . ALA A 1 88 ? -8.916 -3.613 17.903 1.00 94.81 88 ALA A CA 1
ATOM 702 C C . ALA A 1 88 ? -7.717 -4.393 17.334 1.00 94.81 88 ALA A C 1
ATOM 704 O O . ALA A 1 88 ? -6.708 -3.795 16.973 1.00 94.81 88 ALA A O 1
ATOM 705 N N . LYS A 1 89 ? -7.819 -5.723 17.204 1.00 96.38 89 LYS A N 1
ATOM 706 C CA . LYS A 1 89 ? -6.775 -6.519 16.535 1.00 96.38 89 LYS A CA 1
ATOM 707 C C . LYS A 1 89 ? -6.673 -6.187 15.047 1.00 96.38 89 LYS A C 1
ATOM 709 O O . LYS A 1 89 ? -5.568 -6.126 14.522 1.00 96.38 89 LYS A O 1
ATOM 714 N N . GLN A 1 90 ? -7.812 -5.974 14.387 1.00 94.81 90 GLN A N 1
ATOM 715 C CA . GLN A 1 90 ? -7.843 -5.566 12.981 1.00 94.81 90 GLN A CA 1
ATOM 716 C C . GLN A 1 90 ? -7.207 -4.187 12.793 1.00 94.81 90 GLN A C 1
ATOM 718 O O . GLN A 1 90 ? -6.429 -4.011 11.864 1.00 94.81 90 GLN A O 1
ATOM 723 N N . LEU A 1 91 ? -7.451 -3.248 13.713 1.00 95.56 91 LEU A N 1
ATOM 724 C CA . LEU A 1 91 ? -6.818 -1.928 13.694 1.00 95.56 91 LEU A CA 1
ATOM 725 C C . LEU A 1 91 ? -5.285 -2.023 13.742 1.00 95.56 91 LEU A C 1
ATOM 727 O O . LEU A 1 91 ? -4.610 -1.396 12.936 1.00 95.56 91 LEU A O 1
ATOM 731 N N . ILE A 1 92 ? -4.737 -2.853 14.636 1.00 96.25 92 ILE A N 1
ATOM 732 C CA . ILE A 1 92 ? -3.282 -3.058 14.753 1.00 96.25 92 ILE A CA 1
ATOM 733 C C . ILE A 1 92 ? -2.702 -3.650 13.463 1.00 96.25 92 ILE A C 1
ATOM 735 O O . ILE A 1 92 ? -1.618 -3.257 13.037 1.00 96.25 92 ILE A O 1
ATOM 739 N N . LEU A 1 93 ? -3.416 -4.587 12.830 1.00 95.50 93 LEU A N 1
ATOM 740 C CA . LEU A 1 93 ? -2.993 -5.151 11.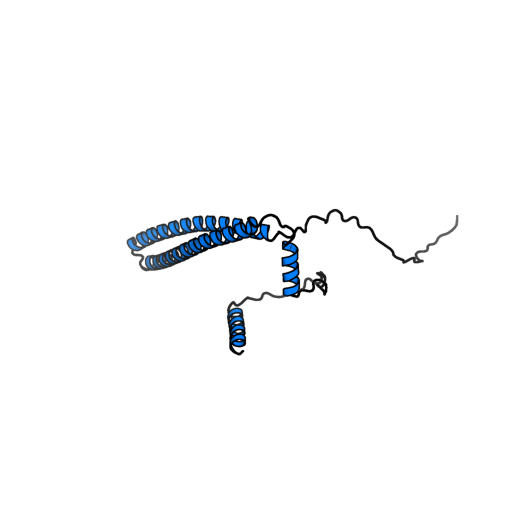550 1.00 95.50 93 LEU A CA 1
ATOM 741 C C . LEU A 1 93 ? -2.955 -4.074 10.461 1.00 95.50 93 LEU A C 1
ATOM 743 O O . LEU A 1 93 ? -1.946 -3.966 9.774 1.00 95.50 93 LEU A O 1
ATOM 747 N N . VAL A 1 94 ? -4.004 -3.253 10.350 1.00 96.00 94 VAL A N 1
ATOM 748 C CA . VAL A 1 94 ? -4.063 -2.146 9.381 1.00 96.00 94 VAL A CA 1
ATOM 749 C C . VAL A 1 94 ? -2.920 -1.154 9.613 1.00 96.00 94 VAL A C 1
ATOM 751 O O . VAL A 1 94 ? -2.221 -0.796 8.669 1.00 96.00 94 VAL A O 1
ATOM 754 N N . GLN A 1 95 ? -2.645 -0.784 10.864 1.00 94.50 95 GLN A N 1
ATOM 755 C CA . GLN A 1 95 ? -1.524 0.101 11.201 1.00 94.50 95 GLN A CA 1
ATOM 756 C C . GLN A 1 95 ? -0.171 -0.492 10.808 1.00 94.50 95 GLN A C 1
ATOM 758 O O . GLN A 1 95 ? 0.680 0.212 10.269 1.00 94.50 95 GLN A O 1
ATOM 763 N N . LYS A 1 96 ? 0.024 -1.797 11.024 1.00 96.25 96 LYS A N 1
ATOM 764 C CA . LYS A 1 96 ? 1.241 -2.481 10.586 1.00 96.25 96 LYS A CA 1
ATOM 765 C C . LYS A 1 96 ? 1.366 -2.471 9.064 1.00 96.25 96 LYS A C 1
ATOM 767 O O . LYS A 1 96 ? 2.437 -2.159 8.558 1.00 96.25 96 LYS A O 1
ATOM 772 N N . THR A 1 97 ? 0.277 -2.757 8.347 1.00 93.62 97 THR A N 1
ATOM 773 C CA . THR A 1 97 ? 0.292 -2.691 6.883 1.00 93.62 97 THR A CA 1
ATOM 774 C C . THR A 1 97 ? 0.610 -1.280 6.402 1.00 93.62 97 THR A C 1
ATOM 776 O O . THR A 1 97 ? 1.433 -1.148 5.513 1.00 93.62 97 THR A O 1
ATOM 779 N N . MET A 1 98 ? 0.074 -0.225 7.027 1.00 94.81 98 MET A N 1
ATOM 780 C CA . MET A 1 98 ? 0.408 1.162 6.672 1.00 94.81 98 MET A CA 1
ATOM 781 C C . MET A 1 98 ? 1.903 1.463 6.840 1.00 94.81 98 MET A C 1
ATOM 783 O O . MET A 1 98 ? 2.501 2.032 5.938 1.00 94.81 98 MET A O 1
ATOM 787 N N . MET A 1 99 ? 2.534 1.001 7.926 1.00 93.81 99 MET A N 1
ATOM 788 C CA . MET A 1 99 ? 3.988 1.150 8.108 1.00 93.81 99 MET A CA 1
ATOM 789 C C . MET A 1 99 ? 4.799 0.396 7.043 1.00 93.81 99 MET A C 1
ATOM 791 O O . MET A 1 99 ? 5.842 0.871 6.597 1.00 93.81 99 MET A O 1
ATOM 795 N N . GLU A 1 100 ? 4.346 -0.797 6.650 1.00 94.12 100 GLU A N 1
ATOM 796 C CA . GLU A 1 100 ? 4.963 -1.569 5.567 1.00 94.12 100 GLU A CA 1
ATOM 797 C C . GLU A 1 100 ? 4.776 -0.860 4.213 1.00 94.12 100 GLU A C 1
ATOM 799 O O . GLU A 1 100 ? 5.729 -0.782 3.442 1.00 94.12 100 GLU A O 1
ATOM 804 N N . PHE A 1 101 ? 3.603 -0.270 3.959 1.00 94.44 101 PHE A N 1
ATOM 805 C CA . PHE A 1 101 ? 3.327 0.546 2.773 1.00 94.44 101 PHE A CA 1
ATOM 806 C C . PHE A 1 101 ? 4.215 1.788 2.710 1.00 94.44 101 PHE A C 1
ATOM 808 O O . PHE A 1 101 ? 4.801 2.030 1.663 1.00 94.44 101 PHE A O 1
ATOM 815 N N . ASP A 1 102 ? 4.387 2.524 3.809 1.00 91.38 102 ASP A N 1
ATOM 816 C CA . ASP A 1 102 ? 5.267 3.701 3.853 1.00 91.38 102 ASP A CA 1
ATOM 817 C C . ASP A 1 102 ? 6.719 3.327 3.511 1.00 91.38 102 ASP A C 1
ATOM 819 O O . ASP A 1 102 ? 7.410 4.034 2.774 1.00 91.38 102 ASP A O 1
ATOM 823 N N . LYS A 1 103 ? 7.178 2.167 3.999 1.00 93.44 103 LYS A N 1
ATOM 824 C CA . LYS A 1 103 ? 8.503 1.638 3.668 1.00 93.44 103 LYS A CA 1
ATOM 825 C C . LYS A 1 103 ? 8.610 1.267 2.187 1.00 93.44 103 LYS A C 1
ATOM 827 O O . LYS A 1 103 ? 9.590 1.631 1.546 1.00 93.44 103 LYS A O 1
ATOM 832 N N . VAL A 1 104 ? 7.617 0.561 1.645 1.00 91.56 104 VAL A N 1
ATOM 833 C CA . VAL A 1 104 ? 7.580 0.184 0.223 1.00 91.56 104 VAL A CA 1
ATOM 834 C C . VAL A 1 104 ? 7.498 1.421 -0.671 1.00 91.56 104 VAL A C 1
ATOM 836 O O . VAL A 1 104 ? 8.152 1.441 -1.709 1.00 91.56 104 VAL A O 1
ATOM 839 N N . ASN A 1 105 ? 6.772 2.461 -0.258 1.00 92.25 105 ASN A N 1
ATOM 840 C CA . ASN A 1 105 ? 6.682 3.721 -0.989 1.00 92.25 105 ASN A CA 1
ATOM 841 C C . ASN A 1 105 ? 8.052 4.397 -1.086 1.00 92.25 105 ASN A C 1
ATOM 843 O O . ASN A 1 105 ? 8.516 4.683 -2.184 1.00 92.25 105 ASN A O 1
ATOM 847 N N . SER A 1 106 ? 8.757 4.531 0.043 1.00 91.31 106 SER A N 1
ATOM 848 C CA . SER A 1 106 ? 10.122 5.073 0.063 1.00 91.31 106 SER A CA 1
ATOM 849 C C . SER A 1 106 ? 11.102 4.220 -0.754 1.00 91.31 106 SER A C 1
ATOM 851 O O . SER A 1 106 ? 11.958 4.748 -1.460 1.00 91.31 106 SER A O 1
ATOM 853 N N . GLU A 1 107 ? 10.972 2.890 -0.714 1.00 90.25 107 GLU A N 1
ATOM 854 C CA . GLU A 1 107 ? 11.774 2.002 -1.559 1.00 90.25 107 GLU A CA 1
ATOM 855 C C . GLU A 1 107 ? 11.454 2.147 -3.052 1.00 90.25 107 GLU A C 1
ATOM 857 O O . GLU A 1 107 ? 12.344 1.959 -3.880 1.00 90.25 107 GLU A O 1
ATOM 862 N N . MET A 1 108 ? 10.208 2.453 -3.415 1.00 89.56 108 MET A N 1
ATOM 863 C CA . MET A 1 108 ? 9.808 2.687 -4.803 1.00 89.56 108 MET A CA 1
ATOM 864 C C . MET A 1 108 ? 10.291 4.038 -5.320 1.00 89.56 108 MET A C 1
ATOM 866 O O . MET A 1 108 ? 10.794 4.073 -6.440 1.00 89.56 108 MET A O 1
ATOM 870 N N . GLU A 1 109 ? 10.249 5.088 -4.498 1.00 90.25 109 GLU A N 1
ATOM 871 C CA . GLU A 1 109 ? 10.853 6.392 -4.805 1.00 90.25 109 GLU A CA 1
ATOM 872 C C . GLU A 1 109 ? 12.354 6.234 -5.104 1.00 90.25 109 GLU A C 1
ATOM 874 O O . GLU A 1 109 ? 12.820 6.610 -6.178 1.00 90.25 109 GLU A O 1
ATOM 879 N N . MET A 1 110 ? 13.097 5.545 -4.226 1.00 89.62 110 MET A N 1
ATOM 880 C CA . MET A 1 110 ? 14.524 5.265 -4.450 1.00 89.62 110 MET A CA 1
ATOM 881 C C . MET A 1 110 ? 14.777 4.438 -5.722 1.00 89.62 110 MET A C 1
ATOM 883 O O . MET A 1 110 ? 15.765 4.651 -6.424 1.00 89.62 110 MET A O 1
ATOM 887 N N . LYS A 1 111 ? 13.906 3.470 -6.035 1.00 88.19 111 LYS A N 1
ATOM 888 C CA . LYS A 1 111 ? 14.032 2.648 -7.252 1.00 88.19 111 LYS A CA 1
ATOM 889 C C . LYS A 1 111 ? 13.747 3.443 -8.521 1.00 88.19 111 LYS A C 1
ATOM 891 O O . LYS A 1 111 ? 14.364 3.146 -9.540 1.00 88.19 111 LYS A O 1
ATOM 896 N N . GLU A 1 112 ? 12.826 4.403 -8.483 1.00 89.06 112 GLU A N 1
ATOM 897 C CA . GLU A 1 112 ? 12.572 5.284 -9.621 1.00 89.06 112 GLU A CA 1
ATOM 898 C C . GLU A 1 112 ? 13.762 6.213 -9.868 1.00 89.06 112 GLU A C 1
ATOM 900 O O . GLU A 1 112 ? 14.175 6.334 -11.017 1.00 89.06 112 GLU A O 1
ATOM 905 N N . GLU A 1 113 ? 14.357 6.795 -8.824 1.00 88.12 113 GLU A N 1
ATOM 906 C CA . GLU A 1 113 ? 15.560 7.629 -8.958 1.00 88.12 113 GLU A CA 1
ATOM 907 C C . GLU A 1 113 ? 16.719 6.843 -9.588 1.00 88.12 113 GLU A C 1
ATOM 909 O O . GLU A 1 113 ? 17.232 7.235 -10.632 1.00 88.12 113 GLU A O 1
ATOM 914 N N . ILE A 1 114 ? 17.041 5.661 -9.049 1.00 88.12 114 ILE A N 1
ATOM 915 C CA . ILE A 1 114 ? 18.112 4.804 -9.588 1.00 88.12 114 ILE A CA 1
ATOM 916 C C . ILE A 1 114 ? 17.805 4.343 -11.023 1.00 88.12 114 ILE A C 1
ATOM 918 O O . ILE A 1 114 ? 18.709 4.236 -11.852 1.00 88.12 114 ILE A O 1
ATOM 922 N N . MET A 1 115 ? 16.541 4.036 -11.337 1.00 84.50 115 MET A N 1
ATOM 923 C CA . MET A 1 115 ? 16.143 3.630 -12.688 1.00 84.50 115 MET A CA 1
ATOM 924 C C . MET A 1 115 ? 16.223 4.798 -13.674 1.00 84.50 115 MET A C 1
ATOM 926 O O . MET A 1 115 ? 16.645 4.580 -14.806 1.00 84.50 115 MET A O 1
ATOM 930 N N . ASN A 1 116 ? 15.839 6.008 -13.263 1.00 87.00 116 ASN A N 1
ATOM 931 C CA . ASN A 1 116 ? 15.978 7.206 -14.084 1.00 87.00 116 ASN A CA 1
ATOM 932 C C . ASN A 1 116 ? 17.462 7.491 -14.352 1.00 87.00 116 ASN A C 1
ATOM 934 O O . ASN A 1 116 ? 17.828 7.611 -15.513 1.00 87.00 116 ASN A O 1
ATOM 938 N N . ASP A 1 117 ? 18.326 7.431 -13.334 1.00 87.75 117 ASP A N 1
ATOM 939 C CA . ASP A 1 117 ? 19.774 7.619 -13.495 1.00 87.75 117 ASP A CA 1
ATOM 940 C C . ASP A 1 117 ? 20.403 6.564 -14.424 1.00 87.75 117 ASP A C 1
ATOM 942 O O . ASP A 1 117 ? 21.256 6.872 -15.254 1.00 87.75 117 ASP A O 1
ATOM 946 N N . ALA A 1 118 ? 19.996 5.294 -14.320 1.00 84.81 118 ALA A N 1
ATOM 947 C CA . ALA A 1 118 ? 20.490 4.236 -15.203 1.00 84.81 118 ALA A CA 1
ATOM 948 C C . ALA A 1 118 ? 20.019 4.418 -16.656 1.00 84.81 118 ALA A C 1
ATOM 950 O O . ALA A 1 118 ? 20.764 4.113 -17.586 1.00 84.81 118 ALA A O 1
ATOM 951 N N . ILE A 1 119 ? 18.791 4.908 -16.859 1.00 80.25 119 ILE A N 1
ATOM 952 C CA . ILE A 1 119 ? 18.270 5.245 -18.188 1.00 80.25 119 ILE A CA 1
ATOM 953 C C . ILE A 1 119 ? 19.027 6.440 -18.757 1.00 80.25 119 ILE A C 1
ATOM 955 O O . ILE A 1 119 ? 19.428 6.371 -19.913 1.00 80.25 119 ILE A O 1
ATOM 959 N N . ASP A 1 120 ? 19.233 7.485 -17.959 1.00 81.69 120 ASP A N 1
ATOM 960 C CA . ASP A 1 120 ? 19.886 8.721 -18.381 1.00 81.69 120 ASP A CA 1
ATOM 961 C C . ASP A 1 120 ? 21.356 8.461 -18.733 1.00 81.69 120 ASP A C 1
ATOM 963 O O . ASP A 1 120 ? 21.794 8.867 -19.799 1.00 81.69 120 ASP A O 1
ATOM 967 N N . ASN A 1 121 ? 22.083 7.639 -17.966 1.00 80.88 121 ASN A N 1
ATOM 968 C CA . ASN A 1 121 ? 23.449 7.231 -18.330 1.00 80.88 121 ASN A CA 1
ATOM 969 C C . ASN A 1 121 ? 23.518 6.419 -19.645 1.00 80.88 121 ASN A C 1
ATOM 971 O O . ASN A 1 121 ? 24.437 6.610 -20.428 1.00 80.88 121 ASN A O 1
ATOM 975 N N . ILE A 1 122 ? 22.539 5.546 -19.929 1.00 70.88 122 ILE A N 1
ATOM 976 C CA . ILE A 1 122 ? 22.451 4.800 -21.208 1.00 70.88 122 ILE A CA 1
ATOM 977 C C . ILE A 1 122 ? 21.929 5.696 -22.356 1.00 70.88 122 ILE A C 1
ATOM 979 O O . ILE A 1 122 ? 22.034 5.338 -23.534 1.00 70.88 122 ILE A O 1
ATOM 983 N N . MET A 1 123 ? 21.287 6.824 -22.033 1.00 60.44 123 MET A N 1
ATOM 984 C CA . MET A 1 123 ? 20.709 7.766 -22.996 1.00 60.44 123 MET A CA 1
ATOM 985 C C . MET A 1 123 ? 21.640 8.935 -23.343 1.00 60.44 123 MET A C 1
ATOM 987 O O . MET A 1 123 ? 21.541 9.421 -24.468 1.00 60.44 123 MET A O 1
ATOM 991 N N . ASP A 1 124 ? 22.511 9.357 -22.425 1.00 63.41 124 ASP A N 1
ATOM 992 C CA . ASP A 1 124 ? 23.447 10.477 -22.591 1.00 63.41 124 ASP A CA 1
ATOM 993 C C . ASP A 1 124 ? 24.817 10.048 -23.157 1.00 63.41 124 ASP A C 1
ATOM 995 O O . ASP A 1 124 ? 25.610 10.902 -23.555 1.00 63.41 124 ASP A O 1
ATOM 999 N N . GLU A 1 125 ? 25.096 8.742 -23.262 1.00 57.59 125 GLU A N 1
ATOM 1000 C CA . GLU A 1 125 ? 26.152 8.231 -24.146 1.00 57.59 125 GLU A CA 1
ATOM 1001 C C . GLU A 1 125 ? 25.677 8.377 -25.603 1.00 57.59 125 GLU A C 1
ATOM 1003 O O . GLU A 1 125 ? 24.836 7.622 -26.096 1.00 57.59 125 GLU A O 1
ATOM 1008 N N . GLU A 1 126 ? 26.155 9.438 -26.258 1.00 49.38 126 GLU A N 1
ATOM 1009 C CA . GLU A 1 126 ? 25.831 9.822 -27.631 1.00 49.38 126 GLU A CA 1
ATOM 1010 C C . GLU A 1 126 ? 25.903 8.633 -28.614 1.00 49.38 126 GLU A C 1
ATOM 1012 O O . GLU A 1 126 ? 26.941 8.015 -28.796 1.00 49.38 126 GLU A O 1
ATOM 1017 N N . GLU A 1 127 ? 24.768 8.340 -29.251 1.00 49.34 127 GLU A N 1
ATOM 1018 C CA . GLU A 1 127 ? 24.603 7.842 -30.627 1.00 49.34 127 GLU A CA 1
ATOM 1019 C C . GLU A 1 127 ? 25.641 6.856 -31.216 1.00 49.34 127 GLU A C 1
ATOM 1021 O O . GLU A 1 127 ? 26.025 7.010 -32.368 1.00 49.34 127 GLU A O 1
ATOM 1026 N N . ASP A 1 128 ? 25.982 5.765 -30.527 1.00 41.94 128 ASP A N 1
ATOM 1027 C CA . ASP A 1 128 ? 26.534 4.573 -31.191 1.00 41.94 128 ASP A CA 1
ATOM 1028 C C . ASP A 1 128 ? 25.530 3.408 -31.120 1.00 41.94 128 ASP A C 1
ATOM 1030 O O . ASP A 1 128 ? 25.600 2.493 -30.301 1.00 41.94 128 ASP A O 1
ATOM 1034 N N . GLU A 1 129 ? 24.558 3.400 -32.045 1.00 53.69 129 GLU A N 1
ATOM 1035 C CA . GLU A 1 129 ? 23.664 2.247 -32.286 1.00 53.69 129 GLU A CA 1
ATOM 1036 C C . GLU A 1 129 ? 24.418 0.963 -32.713 1.00 53.69 129 GLU A C 1
ATOM 1038 O O . GLU A 1 129 ? 23.797 -0.086 -32.882 1.00 53.69 129 GLU A O 1
ATOM 1043 N N . LEU A 1 130 ? 25.746 1.017 -32.865 1.00 49.62 130 LEU A N 1
ATOM 1044 C CA . LEU A 1 130 ? 26.592 -0.077 -33.345 1.00 49.62 130 LEU A CA 1
ATOM 1045 C C . LEU A 1 130 ? 27.167 -0.974 -32.233 1.00 49.62 130 LEU A C 1
ATOM 1047 O O . LEU A 1 130 ? 27.546 -2.104 -32.527 1.00 49.62 130 LEU A O 1
ATOM 1051 N N . GLU A 1 131 ? 27.178 -0.548 -30.966 1.00 52.94 131 GLU A N 1
ATOM 1052 C CA . GLU A 1 131 ? 27.811 -1.325 -29.879 1.00 52.94 131 GLU A CA 1
ATOM 1053 C C . GLU A 1 131 ? 26.85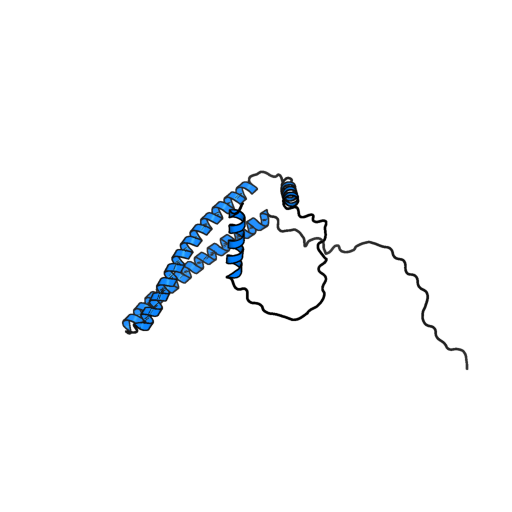1 -2.309 -29.180 1.00 52.94 131 GLU A C 1
ATOM 1055 O O . GLU A 1 131 ? 27.264 -3.293 -28.562 1.00 52.94 131 GLU A O 1
ATOM 1060 N N . GLY A 1 132 ? 25.535 -2.107 -29.313 1.00 55.44 132 GLY A N 1
ATOM 1061 C CA . GLY A 1 132 ? 24.530 -2.946 -28.646 1.00 55.44 132 GLY A CA 1
ATOM 1062 C C . GLY A 1 132 ? 24.480 -4.396 -29.151 1.00 55.44 132 GLY A C 1
ATOM 1063 O O . GLY A 1 132 ? 24.174 -5.308 -28.378 1.00 55.44 132 GLY A O 1
ATOM 1064 N N . GLU A 1 133 ? 24.789 -4.628 -30.432 1.00 55.31 133 GLU A N 1
ATOM 1065 C CA . GLU A 1 133 ? 24.863 -5.976 -31.015 1.00 55.31 133 GLU A CA 1
ATOM 1066 C C . GLU A 1 133 ? 26.150 -6.708 -30.607 1.00 55.31 133 GLU A C 1
ATOM 1068 O O . GLU A 1 133 ? 26.118 -7.922 -30.409 1.00 55.31 133 GLU A O 1
ATOM 1073 N N . GLU A 1 134 ? 27.250 -5.980 -30.398 1.00 69.94 134 GLU A N 1
ATOM 1074 C CA . GLU A 1 134 ? 28.530 -6.527 -29.935 1.00 69.94 134 GLU A CA 1
ATOM 1075 C C . GLU A 1 134 ? 28.448 -6.983 -28.475 1.00 69.94 134 GLU A C 1
ATOM 1077 O O . GLU A 1 134 ? 28.849 -8.100 -28.152 1.00 69.94 134 GLU A O 1
ATOM 1082 N N . ILE A 1 135 ? 27.823 -6.183 -27.606 1.00 68.50 135 ILE A N 1
ATOM 1083 C CA . ILE A 1 135 ? 27.595 -6.559 -26.203 1.00 68.50 135 ILE A CA 1
ATOM 1084 C C . ILE A 1 135 ? 26.644 -7.766 -26.113 1.00 68.50 135 ILE A C 1
ATOM 1086 O O . ILE A 1 135 ? 26.849 -8.666 -25.297 1.00 68.50 135 ILE A O 1
ATOM 1090 N N . LEU A 1 136 ? 25.621 -7.838 -26.975 1.00 68.06 136 LEU A N 1
ATOM 1091 C CA . LEU A 1 136 ? 24.706 -8.982 -27.031 1.00 68.06 136 LEU A CA 1
ATOM 1092 C C . LEU A 1 136 ? 25.392 -10.250 -27.561 1.00 68.06 136 LEU A C 1
ATOM 1094 O O . LEU A 1 136 ? 25.138 -11.330 -27.031 1.00 68.06 136 LEU A O 1
ATOM 1098 N N . ALA A 1 137 ? 26.253 -10.132 -28.575 1.00 73.19 137 ALA A N 1
ATOM 1099 C CA . ALA A 1 137 ? 27.048 -11.242 -29.093 1.00 73.19 137 ALA A CA 1
ATOM 1100 C C . ALA A 1 137 ? 28.051 -11.748 -28.046 1.00 73.19 137 ALA A C 1
ATOM 1102 O O . ALA A 1 137 ? 28.125 -12.951 -27.812 1.00 73.19 137 ALA A O 1
ATOM 1103 N N . ALA A 1 138 ? 28.730 -10.838 -27.341 1.00 75.44 138 ALA A N 1
ATOM 1104 C CA . ALA A 1 138 ? 29.657 -11.176 -26.266 1.00 75.44 138 ALA A CA 1
ATOM 1105 C C . ALA A 1 138 ? 28.956 -11.916 -25.117 1.00 75.44 138 ALA A C 1
ATOM 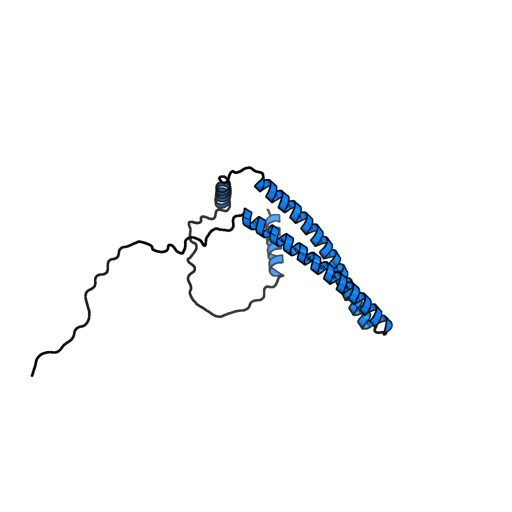1107 O O . ALA A 1 138 ? 29.457 -12.929 -24.645 1.00 75.44 138 ALA A O 1
ATOM 1108 N N . VAL A 1 139 ? 27.757 -11.482 -24.712 1.00 80.62 139 VAL A N 1
ATOM 1109 C CA . VAL A 1 139 ? 26.971 -12.180 -23.679 1.00 80.62 139 VAL A CA 1
ATOM 1110 C C . VAL A 1 139 ? 26.388 -13.508 -24.190 1.00 80.62 139 VAL A C 1
ATOM 1112 O O . VAL A 1 139 ? 26.273 -14.454 -23.414 1.00 80.62 139 VAL A O 1
ATOM 1115 N N . LEU A 1 140 ? 26.026 -13.624 -25.474 1.00 74.94 140 LEU A N 1
ATOM 1116 C CA . LEU A 1 140 ? 25.561 -14.887 -26.074 1.00 74.94 140 LEU A CA 1
ATOM 1117 C C . LEU A 1 140 ? 26.673 -15.945 -26.133 1.00 74.94 140 LEU A C 1
ATOM 1119 O O . LEU A 1 140 ? 26.397 -17.116 -25.860 1.00 74.94 140 LEU A O 1
ATOM 1123 N N . ASP A 1 141 ? 27.907 -15.525 -26.413 1.00 76.25 141 ASP A N 1
ATOM 1124 C CA . ASP A 1 141 ? 29.095 -16.380 -26.369 1.00 76.25 141 ASP A CA 1
ATOM 1125 C C . ASP A 1 141 ? 29.512 -16.698 -24.920 1.00 76.25 141 ASP A C 1
ATOM 1127 O O . ASP A 1 141 ? 29.851 -17.844 -24.621 1.00 76.25 141 ASP A O 1
ATOM 1131 N N . GLU A 1 142 ? 29.402 -15.738 -23.991 1.00 71.81 142 GLU A N 1
ATOM 1132 C CA . GLU A 1 142 ? 29.702 -15.927 -22.559 1.00 71.81 142 GLU A CA 1
ATOM 1133 C C . GLU A 1 142 ? 28.693 -16.873 -21.871 1.00 71.81 142 GLU A C 1
ATOM 1135 O O . GLU A 1 142 ? 29.072 -17.690 -21.032 1.00 71.81 142 GLU A O 1
ATOM 1140 N N . ILE A 1 143 ? 27.402 -16.818 -22.235 1.00 69.31 143 ILE A N 1
ATOM 1141 C CA . ILE A 1 143 ? 26.365 -17.734 -21.716 1.00 69.31 143 ILE A CA 1
ATOM 1142 C C . ILE A 1 143 ? 26.384 -19.085 -22.471 1.00 69.31 143 ILE A C 1
ATOM 1144 O O . ILE A 1 143 ? 25.813 -20.069 -21.994 1.00 69.31 143 ILE A O 1
ATOM 1148 N N . GLY A 1 144 ? 27.083 -19.183 -23.609 1.00 48.59 144 GLY A N 1
ATOM 1149 C CA . GLY A 1 144 ? 27.355 -20.448 -24.300 1.00 48.59 144 GLY A CA 1
ATOM 1150 C C . GLY A 1 144 ? 26.122 -21.127 -24.904 1.00 48.59 144 GLY A C 1
ATOM 1151 O O . GLY A 1 144 ? 26.086 -22.352 -25.032 1.00 48.59 144 GLY A O 1
ATOM 1152 N N . ILE A 1 145 ? 25.085 -20.362 -25.262 1.00 55.84 145 ILE A N 1
ATOM 1153 C CA . ILE A 1 145 ? 23.903 -20.922 -25.929 1.00 55.84 145 ILE A CA 1
ATOM 1154 C C . ILE A 1 145 ? 24.176 -20.926 -27.433 1.00 55.84 145 ILE A C 1
ATOM 1156 O O . ILE A 1 145 ? 23.828 -19.986 -28.144 1.00 55.84 145 ILE A O 1
ATOM 1160 N N . GLU A 1 146 ? 24.783 -22.002 -27.933 1.00 56.75 146 GLU A N 1
ATOM 1161 C CA . GLU A 1 146 ? 24.850 -22.286 -29.369 1.00 56.75 146 GLU A CA 1
ATOM 1162 C C . GLU A 1 146 ? 23.420 -22.371 -29.943 1.00 56.75 146 GLU A C 1
ATOM 1164 O O . GLU A 1 146 ? 22.752 -23.404 -29.885 1.00 56.75 146 GLU A O 1
ATOM 1169 N N . VAL A 1 147 ? 22.926 -21.276 -30.531 1.00 56.31 147 VAL A N 1
ATOM 1170 C CA . VAL A 1 147 ? 21.587 -21.193 -31.158 1.00 56.31 147 VAL A CA 1
ATOM 1171 C C . VAL A 1 147 ? 21.439 -22.148 -32.363 1.00 56.31 147 VAL A C 1
ATOM 1173 O O . VAL A 1 147 ? 20.347 -22.328 -32.900 1.00 56.31 147 VAL A O 1
ATOM 1176 N N . SER A 1 148 ? 22.508 -22.820 -32.788 1.00 50.25 148 SER A N 1
ATOM 1177 C CA . SER A 1 148 ? 22.520 -23.740 -33.929 1.00 50.25 148 SER A CA 1
ATOM 1178 C C . SER A 1 148 ? 22.276 -25.215 -33.577 1.00 50.25 148 SER A C 1
ATOM 1180 O O . SER A 1 148 ? 22.061 -26.009 -34.495 1.00 50.25 148 SER A O 1
ATOM 1182 N N . ALA A 1 149 ? 22.219 -25.604 -32.297 1.00 52.91 149 ALA A N 1
ATOM 1183 C CA . ALA A 1 149 ? 22.019 -27.000 -31.902 1.00 52.91 149 ALA A CA 1
ATOM 1184 C C . ALA A 1 149 ? 20.670 -27.237 -31.190 1.00 52.91 149 ALA A C 1
ATOM 1186 O O . ALA A 1 149 ? 20.573 -27.327 -29.973 1.00 52.91 149 ALA A O 1
ATOM 1187 N N . ALA A 1 150 ? 19.627 -27.428 -32.005 1.00 50.94 150 ALA A N 1
ATOM 1188 C CA . ALA A 1 150 ? 18.398 -28.166 -31.683 1.00 50.94 150 ALA A CA 1
ATOM 1189 C C . ALA A 1 150 ? 17.448 -27.591 -30.607 1.00 50.94 150 ALA A C 1
ATOM 1191 O O . ALA A 1 150 ? 17.271 -28.159 -29.531 1.00 50.94 150 ALA A O 1
ATOM 1192 N N . LEU A 1 151 ? 16.655 -26.581 -30.980 1.00 45.97 151 LEU A N 1
ATOM 1193 C CA . LEU A 1 151 ? 15.295 -26.477 -30.439 1.00 45.97 151 LEU A CA 1
ATOM 1194 C C . LEU A 1 151 ? 14.402 -27.496 -31.178 1.00 45.97 151 LEU A C 1
ATOM 1196 O O . LEU A 1 151 ? 14.232 -27.368 -32.395 1.00 45.97 151 LEU A O 1
ATOM 1200 N N . PRO A 1 152 ? 13.829 -28.517 -30.506 1.00 47.28 152 PRO A N 1
ATOM 1201 C CA . PRO A 1 152 ? 12.874 -29.411 -31.140 1.00 47.28 152 PRO A CA 1
ATOM 1202 C C . PRO A 1 152 ? 11.635 -28.593 -31.499 1.00 47.28 152 PRO A C 1
ATOM 1204 O O . PRO A 1 152 ? 11.068 -27.883 -30.667 1.00 47.28 152 PRO A O 1
ATOM 1207 N N . SER A 1 153 ? 11.230 -28.679 -32.764 1.00 46.44 153 SER A N 1
ATOM 1208 C CA . SER A 1 153 ? 10.001 -28.075 -33.265 1.00 46.44 153 SER A CA 1
ATOM 1209 C C . SER A 1 153 ? 8.853 -28.371 -32.307 1.00 46.44 153 SER A C 1
ATOM 1211 O O . SER A 1 153 ? 8.644 -29.536 -31.962 1.00 46.44 153 SER A O 1
ATOM 1213 N N . ALA A 1 154 ? 8.109 -27.332 -31.925 1.00 48.28 154 ALA A N 1
ATOM 1214 C CA . ALA A 1 154 ? 6.849 -27.425 -31.204 1.00 48.28 154 ALA A CA 1
ATOM 1215 C C . ALA A 1 154 ? 5.858 -28.302 -31.995 1.00 48.28 154 ALA A C 1
ATOM 1217 O O . ALA A 1 154 ? 5.046 -27.833 -32.796 1.00 48.28 154 ALA A O 1
ATOM 1218 N N . GLY A 1 155 ? 5.989 -29.610 -31.801 1.00 38.53 155 GLY A N 1
ATOM 1219 C CA . GLY A 1 155 ? 5.156 -30.650 -32.356 1.00 38.53 155 GLY A CA 1
ATOM 1220 C C . GLY A 1 155 ? 3.916 -30.768 -31.496 1.00 38.53 155 GLY A C 1
ATOM 1221 O O . GLY A 1 155 ? 3.953 -31.264 -30.375 1.00 38.53 155 GLY A O 1
ATOM 1222 N N . LYS A 1 156 ? 2.799 -30.309 -32.052 1.00 48.56 156 LYS A N 1
ATOM 1223 C CA . LYS A 1 156 ? 1.463 -30.666 -31.596 1.00 48.56 156 LYS A CA 1
ATOM 1224 C C . LYS A 1 156 ? 1.353 -32.189 -31.650 1.00 48.56 156 LYS A C 1
ATOM 1226 O O . LYS A 1 156 ? 1.268 -32.752 -32.737 1.00 48.56 156 LYS A O 1
ATOM 1231 N N . SER A 1 157 ? 1.326 -32.847 -30.502 1.00 41.62 157 SER A N 1
ATOM 1232 C CA . SER A 1 157 ? 0.719 -34.166 -30.406 1.00 41.62 157 SER A CA 1
ATOM 1233 C C . SER A 1 157 ? 0.178 -34.394 -29.004 1.00 41.62 157 SER A C 1
ATOM 1235 O O . SER A 1 157 ? 0.861 -34.157 -28.015 1.00 41.62 157 SER A O 1
ATOM 1237 N N . ALA A 1 158 ? -1.062 -34.872 -28.979 1.00 41.53 158 ALA A N 1
ATOM 1238 C CA . ALA A 1 158 ? -1.755 -35.475 -27.852 1.00 41.53 158 ALA A CA 1
ATOM 1239 C C . ALA A 1 158 ? -2.159 -34.552 -26.689 1.00 41.53 158 ALA A C 1
ATOM 1241 O O . ALA A 1 158 ? -1.497 -34.415 -25.667 1.00 41.53 158 ALA A O 1
ATOM 1242 N N . LEU A 1 159 ? -3.390 -34.057 -26.815 1.00 43.31 159 LEU A N 1
ATOM 1243 C CA . LEU A 1 159 ? -4.333 -33.981 -25.705 1.00 43.31 159 LEU A CA 1
ATOM 1244 C C . LEU A 1 159 ? -4.318 -35.330 -24.945 1.00 43.31 159 LEU A C 1
ATOM 1246 O O . LEU A 1 159 ? -4.724 -36.353 -25.496 1.00 43.31 159 LEU A O 1
ATOM 1250 N N . GLY A 1 160 ? -3.829 -35.334 -23.705 1.00 32.97 160 GLY A N 1
ATOM 1251 C CA . GLY A 1 160 ? -3.763 -36.505 -22.831 1.00 32.97 160 GLY A CA 1
ATOM 1252 C C . GLY A 1 160 ? -3.893 -36.073 -21.372 1.00 32.97 160 GLY A C 1
ATOM 1253 O O . GLY A 1 160 ? -3.075 -35.328 -20.857 1.00 32.97 160 GLY A O 1
ATOM 1254 N N . SER A 1 161 ? -4.980 -36.499 -20.743 1.00 38.12 161 SER A N 1
ATOM 1255 C CA . SER A 1 161 ? -5.422 -36.218 -19.371 1.00 38.12 161 SER A CA 1
ATOM 1256 C C . SER A 1 161 ? -4.410 -36.508 -18.244 1.00 38.12 161 SER A C 1
ATOM 1258 O O . SER A 1 161 ? -3.693 -37.501 -18.355 1.00 38.12 161 SER A O 1
ATOM 1260 N N . LYS A 1 162 ? -4.598 -35.800 -17.103 1.00 33.06 162 LYS A N 1
ATOM 1261 C CA . LYS A 1 162 ? -4.041 -35.962 -15.721 1.00 33.06 162 LYS A CA 1
ATOM 1262 C C . LYS A 1 162 ? -2.845 -35.032 -15.441 1.00 33.06 162 LYS A C 1
ATOM 1264 O O . LYS A 1 162 ? -1.977 -34.941 -16.286 1.00 33.06 162 LYS A O 1
ATOM 1269 N N . GLN A 1 163 ? -2.714 -34.308 -14.326 1.00 32.00 163 GLN A N 1
ATOM 1270 C CA . GLN A 1 163 ? -3.367 -34.271 -13.009 1.00 32.00 163 GLN A CA 1
ATOM 1271 C C . GLN A 1 163 ? -3.076 -32.892 -12.371 1.00 32.00 163 GLN A C 1
ATOM 1273 O O . GLN A 1 163 ? -2.122 -32.226 -12.759 1.00 32.00 163 GLN A O 1
ATOM 1278 N N . ALA A 1 164 ? -3.897 -32.477 -11.405 1.00 44.25 164 ALA A N 1
ATOM 1279 C CA . ALA A 1 164 ? -3.593 -31.374 -10.498 1.00 44.25 164 ALA A CA 1
ATOM 1280 C C . ALA A 1 164 ? -2.472 -31.782 -9.526 1.00 44.25 164 ALA A C 1
ATOM 1282 O O . ALA A 1 164 ? -2.551 -32.875 -8.966 1.00 44.25 164 ALA A O 1
ATOM 1283 N N . GLU A 1 165 ? -1.494 -30.903 -9.299 1.00 38.84 165 GLU A N 1
ATOM 1284 C CA . GLU A 1 165 ? -0.530 -31.019 -8.204 1.00 38.84 165 GLU A CA 1
ATOM 1285 C C . GLU A 1 165 ? -0.234 -29.634 -7.614 1.00 38.84 165 GLU A C 1
ATOM 1287 O O . GLU A 1 165 ? -0.203 -28.615 -8.305 1.00 38.84 165 GLU A O 1
ATOM 1292 N N . GLN A 1 166 ? -0.156 -29.640 -6.293 1.00 33.88 166 GLN A N 1
ATOM 1293 C CA . GLN A 1 166 ? -0.097 -28.540 -5.350 1.00 33.88 166 GLN A CA 1
ATOM 1294 C C . GLN A 1 166 ? 1.374 -28.143 -5.180 1.00 33.88 166 GLN A C 1
ATOM 1296 O O . GLN A 1 166 ? 2.213 -29.014 -4.988 1.00 33.88 166 GLN A O 1
ATOM 1301 N N . VAL A 1 167 ? 1.707 -26.857 -5.310 1.00 43.03 167 VAL A N 1
ATOM 1302 C CA . VAL A 1 167 ? 3.087 -26.381 -5.123 1.00 43.03 167 VAL A CA 1
ATOM 1303 C C . VAL A 1 167 ? 3.260 -26.025 -3.649 1.00 43.03 167 VAL A C 1
ATOM 1305 O O . VAL A 1 167 ? 2.830 -24.955 -3.214 1.00 43.03 167 VAL A O 1
ATOM 1308 N N . ASP A 1 168 ? 3.823 -26.952 -2.876 1.00 38.22 168 ASP A N 1
ATOM 1309 C CA . ASP A 1 168 ? 4.201 -26.734 -1.482 1.00 38.22 168 ASP A CA 1
ATOM 1310 C C . ASP A 1 168 ? 5.500 -25.899 -1.436 1.00 38.22 168 ASP A C 1
ATOM 1312 O O . ASP A 1 168 ? 6.534 -26.265 -1.990 1.00 38.22 168 ASP A O 1
ATOM 1316 N N . VAL A 1 169 ? 5.423 -24.727 -0.799 1.00 50.84 169 VAL A N 1
ATOM 1317 C CA . VAL A 1 169 ? 6.465 -23.673 -0.754 1.00 50.84 169 VAL A CA 1
ATOM 1318 C C . VAL A 1 169 ? 7.697 -24.085 0.078 1.00 50.84 169 VAL A C 1
ATOM 1320 O O . VAL A 1 169 ? 8.725 -23.407 0.067 1.00 50.84 169 VAL A O 1
ATOM 1323 N N . ASP A 1 170 ? 7.627 -25.220 0.773 1.00 54.41 170 ASP A N 1
ATOM 1324 C CA . ASP A 1 170 ? 8.665 -25.676 1.699 1.00 54.41 170 ASP A CA 1
ATOM 1325 C C . ASP A 1 170 ? 9.850 -26.370 0.987 1.00 54.41 170 ASP A C 1
ATOM 1327 O O . ASP A 1 170 ? 10.983 -26.310 1.472 1.00 54.41 170 ASP A O 1
ATOM 1331 N N . ASP A 1 171 ? 9.646 -26.935 -0.211 1.00 60.09 171 ASP A N 1
ATOM 1332 C CA . ASP A 1 171 ? 10.687 -27.686 -0.934 1.00 60.09 171 ASP A CA 1
ATOM 1333 C C . ASP A 1 171 ? 11.756 -26.787 -1.589 1.00 60.09 171 ASP A C 1
ATOM 1335 O O . ASP A 1 171 ? 12.926 -27.174 -1.707 1.00 60.09 171 ASP A O 1
ATOM 1339 N N . GLU A 1 172 ? 11.399 -25.564 -1.996 1.00 67.00 172 GLU A N 1
ATOM 1340 C CA . GLU A 1 172 ? 12.340 -24.623 -2.626 1.00 67.00 172 GLU A CA 1
ATOM 1341 C C . GLU A 1 172 ? 13.343 -24.045 -1.613 1.00 67.00 172 GLU A C 1
ATOM 1343 O O . GLU A 1 172 ? 14.522 -23.849 -1.934 1.00 67.00 172 GLU A O 1
ATOM 1348 N N . ALA A 1 173 ? 12.914 -23.833 -0.364 1.00 70.00 173 ALA A N 1
ATOM 1349 C CA . ALA A 1 173 ? 13.780 -23.332 0.703 1.00 70.00 173 ALA A CA 1
ATOM 1350 C C . ALA A 1 173 ? 14.862 -24.357 1.087 1.00 70.00 173 ALA A C 1
ATOM 1352 O O . ALA A 1 173 ? 16.033 -24.000 1.260 1.00 70.00 173 ALA A O 1
ATOM 1353 N N . GLU A 1 174 ? 14.510 -25.645 1.143 1.00 72.69 174 GLU A N 1
ATOM 1354 C CA . GLU A 1 174 ? 15.479 -26.717 1.383 1.00 72.69 174 GLU A CA 1
ATOM 1355 C C . GLU A 1 174 ? 16.447 -26.913 0.209 1.00 72.69 174 GLU A C 1
ATOM 1357 O O . GLU A 1 174 ? 17.632 -27.204 0.413 1.00 72.69 174 GLU A O 1
ATOM 1362 N N . GLN A 1 175 ? 15.973 -26.734 -1.027 1.00 79.12 175 GLN A N 1
ATOM 1363 C CA . GLN A 1 175 ? 16.829 -26.796 -2.212 1.00 79.12 175 GLN A CA 1
ATOM 1364 C C . GLN A 1 175 ? 17.856 -25.658 -2.241 1.00 79.12 175 GLN A C 1
ATOM 1366 O O . GLN A 1 175 ? 19.009 -25.896 -2.613 1.00 79.12 175 GLN A O 1
ATOM 1371 N N . MET A 1 176 ? 17.492 -24.451 -1.794 1.00 74.19 176 MET A N 1
ATOM 1372 C CA . MET A 1 176 ? 18.438 -23.337 -1.669 1.00 74.19 176 MET A CA 1
ATOM 1373 C C . MET A 1 176 ? 19.475 -23.560 -0.560 1.00 74.19 176 MET A C 1
ATOM 1375 O O . MET A 1 176 ? 20.656 -23.278 -0.769 1.00 74.19 176 MET A O 1
ATOM 1379 N N . LEU A 1 177 ? 19.076 -24.135 0.580 1.00 75.88 177 LEU A N 1
ATOM 1380 C CA . LEU A 1 177 ? 19.997 -24.465 1.676 1.00 75.88 177 LEU A CA 1
ATOM 1381 C C . LEU A 1 177 ? 21.043 -25.509 1.261 1.00 75.88 177 LEU A C 1
ATOM 1383 O O . LEU A 1 177 ? 22.237 -25.297 1.466 1.00 75.88 177 LEU A O 1
ATOM 1387 N N . LYS A 1 178 ? 20.629 -26.579 0.570 1.00 84.06 178 LYS A N 1
ATOM 1388 C CA . LYS A 1 178 ? 21.554 -27.598 0.034 1.00 84.06 178 LYS A CA 1
ATOM 1389 C C . LYS A 1 178 ? 22.560 -27.012 -0.961 1.00 84.06 178 LYS A C 1
ATOM 1391 O O . LYS A 1 178 ? 23.705 -27.457 -1.021 1.00 84.06 178 LYS A O 1
ATOM 1396 N N . ARG A 1 179 ? 22.146 -26.005 -1.736 1.00 83.94 179 ARG A N 1
ATOM 1397 C CA . ARG A 1 179 ? 23.005 -25.315 -2.709 1.00 83.94 179 ARG A CA 1
ATOM 1398 C C . ARG A 1 179 ? 24.039 -24.411 -2.026 1.00 83.94 179 ARG A C 1
ATOM 1400 O O . ARG A 1 179 ? 25.172 -24.337 -2.497 1.00 83.94 179 ARG A O 1
ATOM 1407 N N . LEU A 1 180 ? 23.679 -23.776 -0.907 1.00 80.31 180 LEU A N 1
ATOM 1408 C CA . LEU A 1 180 ? 24.598 -22.969 -0.094 1.00 80.31 180 LEU A CA 1
ATOM 1409 C C . LEU A 1 180 ? 25.601 -23.821 0.694 1.00 80.31 180 LEU A C 1
ATOM 1411 O O . LEU A 1 180 ? 26.775 -23.458 0.764 1.00 80.31 180 LEU A O 1
ATOM 1415 N N . ASP A 1 181 ? 25.185 -24.971 1.224 1.00 85.81 181 ASP A N 1
ATOM 1416 C CA . ASP A 1 181 ? 26.091 -25.880 1.936 1.00 85.81 181 ASP A CA 1
ATOM 1417 C C . ASP A 1 181 ? 27.139 -26.509 1.003 1.00 85.81 181 ASP A C 1
ATOM 1419 O O . ASP A 1 181 ? 28.295 -26.673 1.394 1.00 85.81 181 ASP A O 1
ATOM 1423 N N . ALA A 1 182 ? 26.783 -26.772 -0.260 1.00 82.88 182 ALA A N 1
ATOM 1424 C CA . ALA A 1 182 ? 27.727 -27.242 -1.274 1.00 82.88 182 ALA A CA 1
ATOM 1425 C C . ALA A 1 182 ? 28.833 -26.210 -1.576 1.00 82.88 182 ALA A C 1
ATOM 1427 O O . ALA A 1 182 ? 29.999 -26.581 -1.702 1.00 82.88 182 ALA A O 1
ATOM 1428 N N . LEU A 1 183 ? 28.491 -24.917 -1.620 1.00 73.50 183 LEU A N 1
ATOM 1429 C CA . LEU A 1 183 ? 29.439 -23.808 -1.813 1.00 73.50 183 LEU A CA 1
ATOM 1430 C C . LEU A 1 183 ? 30.335 -23.567 -0.595 1.00 73.50 183 LEU A C 1
ATOM 1432 O O . LEU A 1 183 ? 31.469 -23.131 -0.745 1.00 73.50 183 LEU A O 1
ATOM 1436 N N . LYS A 1 184 ? 29.838 -23.869 0.607 1.00 79.88 184 LYS A N 1
ATOM 1437 C CA . LYS A 1 184 ? 30.592 -23.737 1.859 1.00 79.88 184 LYS A CA 1
ATOM 1438 C C . LYS A 1 184 ? 31.553 -24.906 2.115 1.00 79.88 184 LYS A C 1
ATOM 1440 O O . LYS A 1 184 ? 32.360 -24.839 3.039 1.00 79.88 184 LYS A O 1
ATOM 1445 N N . SER A 1 185 ? 31.439 -25.979 1.330 1.00 67.00 185 SER A N 1
ATOM 1446 C CA . SER A 1 185 ? 32.290 -27.173 1.413 1.00 67.00 185 SER A CA 1
ATOM 1447 C C . SER A 1 185 ? 33.491 -27.173 0.450 1.00 67.00 185 SER A C 1
ATOM 1449 O O . SER A 1 185 ? 34.266 -28.130 0.470 1.00 67.00 185 SER A O 1
ATOM 1451 N N . VAL A 1 186 ? 33.649 -26.114 -0.357 1.00 64.62 186 VAL A N 1
ATOM 1452 C CA . VAL A 1 186 ? 34.830 -25.814 -1.195 1.00 64.62 186 VAL A CA 1
ATOM 1453 C C . VAL A 1 186 ? 35.699 -24.783 -0.485 1.00 64.62 186 VAL A C 1
ATOM 1455 O O . VAL A 1 186 ? 36.932 -24.984 -0.462 1.00 64.62 186 VAL A O 1
#

Radius of gyration: 33.46 Å; chains: 1; bounding box: 64×62×108 Å

Organism: NCBI:txid765915

Sequence (186 aa):
MKFCNAKLYESFDAIWITPLIISSAAAMNIFRKESPKETIRKQQRTLRSAERDLDRDSVQLQRQEKQLELDIKKAAKAGQTAQAKALAKQLILVQKTMMEFDKVNSEMEMKEEIMNDAIDNIMDEEEDELEGEEILAAVLDEIGIEVSAALPSAGKSALGSKQAEQVDVDDEAEQMLKRLDALKSV

pLDDT: mean 72.12, std 20.93, range [32.0, 96.69]

Secondary structure (DSSP, 8-state):
------------------------TTSSSS--PPPHHHHHHHHHHHHHHHHHHHHHHHHHHHHHHHHHHHHHHHHHHTT-HHHHHHHHHHHHHHHHHHHHHHHHHHHHHHHHHHHHHHHHHHHHS---TTSHHHHHHHHHHHHT--TTS-------------------THHHHHHHHHHHHHHHT-

InterPro domains:
  IPR005024 Snf7 family [PF03357] (94-155)
  IPR005024 Snf7 family [PTHR10476] (94-184)